Protein AF-0000000074501720 (afdb_homodimer)

Secondary structure (DSSP, 8-state):
-------------B-----------TT--EEEEEEEEESSTTSSEEEEEEEEETTEEEEEEETTT-SEEESSTTTHHHHHHHHH-HHHHHHHHHHHHHHHHHHHHHHHHHHHHHHHHH-----/-------------B-----------TT--EEEEEEEEESSTTSSEEEEEEEEETTEEEEEEETTT-SEEESSTTTHHHHHHHHH-HHHHHHHHHHHHHHHHHHHHHHHHHHHHHHHHH-----

Solvent-accessible surface area (backbone atoms only — not comparable to full-atom values): 13581 Å² total; per-residue (Å²): 137,83,76,82,74,79,80,70,79,76,75,68,66,49,51,64,64,60,56,48,55,54,74,84,55,71,88,46,39,33,34,42,36,40,34,35,37,22,52,49,60,77,77,42,66,44,27,37,38,38,38,27,47,71,91,34,65,24,28,35,34,38,57,90,74,69,52,54,41,50,66,36,80,83,18,35,66,52,23,54,50,47,63,67,33,65,69,50,43,50,45,56,61,46,43,40,56,49,45,4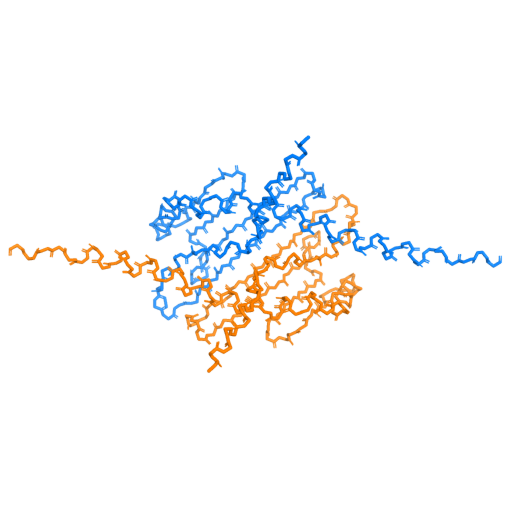5,51,24,46,56,56,5,37,57,60,40,56,58,51,55,55,61,67,63,66,60,78,82,130,137,82,74,81,74,77,78,69,79,77,75,69,71,55,41,64,65,58,56,48,53,56,75,83,53,72,86,46,40,34,35,43,35,40,34,35,36,22,51,48,61,76,79,42,65,43,27,37,38,38,38,26,47,72,90,34,64,23,29,34,35,37,58,90,75,67,51,52,42,51,67,37,80,83,19,36,66,51,24,52,50,46,62,66,33,65,68,49,44,52,44,58,61,47,43,41,57,50,45,45,50,22,46,54,57,6,38,57,59,40,56,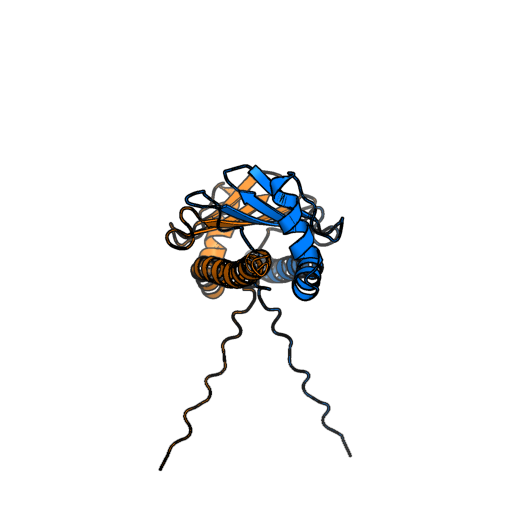60,50,55,56,61,68,64,67,61,77,82,131

pLDDT: mean 73.97, std 26.65, range [21.66, 98.56]

InterPro domains:
  IPR000353 MHC class II, beta chain, N-terminal [PF00969] (35-104)
  IPR000353 MHC class II, beta chain, N-terminal [SM00921] (34-107)
  IPR011162 MHC classes I/II-like antigen recognition protein [SSF54452] (30-112)
  IPR014745 MHC class II, alpha/beta chain, N-terminal [G3DSA:3.10.320.10] (5-110)
  IPR050160 Major Histocompatibility Complex/Immunoglobulin [PTHR19944] (34-106)

Sequence (246 aa):
MLCPAAMGSGRILGAGAVLVALVVLGARPEMLVHECHYLNGTERVRYLHRAIYNRQQDLHFDSDVGHYVADTELGKPDADYWNSQPEIKEQRRAAVDTCRHNYIMASFTVDRRGVSAGLSPPAMLCPAAMGSGRILGAGAVLVALVVLGARPEMLVHECHYLNGTERVRYLHRAIYNRQQDLHFDSDVGHYVADTELGKPDADYWNSQPEIKEQRRAAVDTCRHNYIMASFTVDRRGVSAGLSPPA

Nearest PDB structures (foldseek):
  1d5x-assembly1_B  TM=8.646E-01  e=2.977E-10  Homo sapiens
  6v15-assembly1_B  TM=8.382E-01  e=1.956E-10  Homo sapiens
  3o6f-assembly2_F  TM=9.050E-01  e=1.416E-09  Homo sapiens
  4z7u-assembly1_B  TM=9.240E-01  e=3.087E-09  Homo sapiens
  4z7w-assembly2_D  TM=9.243E-01  e=3.924E-09  Homo sapiens

Foldseek 3Di:
DDPPDDPPDPPPLPPPPLPQPPVPPDPWDKDWDWDWDDDDQLPDIKIKIFIATNNRTQWMDILVVQAIDGPDPVSVVRRVVQRVDPSSSVSRNCVRVVSNVVSVVVVVVVVVVVVVVPPPPDD/DPPPPDPPDPPPLPPLPLPQPPVPPDPWDKDWDWDWDDDDQLPDIKIKIFIATNNRTQWMDILVVQAIDGPDPVSVVRRVVLRVDPSSSVSSNCVRVVSNVVSVVVVVVVVVVVVVVPPPPDD

Radius of gyration: 21.09 Å; Cα contacts (8 Å, |Δi|>4): 412; chains: 2; bounding box: 63×66×67 Å

Structure (mmCIF, N/CA/C/O backbone):
data_AF-0000000074501720-model_v1
#
loop_
_entity.id
_entity.type
_entity.pdbx_description
1 polymer 'MHC class II beta chain N-terminal domain-containing protein'
#
loop_
_atom_site.group_PDB
_atom_site.id
_atom_site.type_symbol
_atom_site.label_atom_id
_atom_site.label_alt_id
_atom_site.label_comp_id
_atom_site.label_asym_id
_atom_site.label_entity_id
_atom_site.label_seq_id
_atom_site.pdbx_PDB_ins_code
_atom_site.Cartn_x
_atom_site.Cartn_y
_atom_site.Cartn_z
_atom_site.occupancy
_atom_site.B_iso_or_equiv
_atom_site.auth_seq_id
_atom_site.auth_comp_id
_atom_site.auth_asym_id
_atom_site.auth_atom_id
_atom_site.pdbx_PDB_model_num
ATOM 1 N N . MET A 1 1 ? 35.969 17.156 -30.75 1 21.66 1 MET A N 1
ATOM 2 C CA . MET A 1 1 ? 36.406 17.203 -29.359 1 21.66 1 MET A CA 1
ATOM 3 C C . MET A 1 1 ? 35.219 16.922 -28.422 1 21.66 1 MET A C 1
ATOM 5 O O . MET A 1 1 ? 34.281 17.734 -28.328 1 21.66 1 MET A O 1
ATOM 9 N N . LEU A 1 2 ? 34.781 15.617 -28.422 1 23.75 2 LEU A N 1
ATOM 10 C CA . LEU A 1 2 ? 33.531 14.906 -28.078 1 23.75 2 LEU A CA 1
ATOM 11 C C . LEU A 1 2 ? 33.344 14.859 -26.578 1 23.75 2 LEU A C 1
ATOM 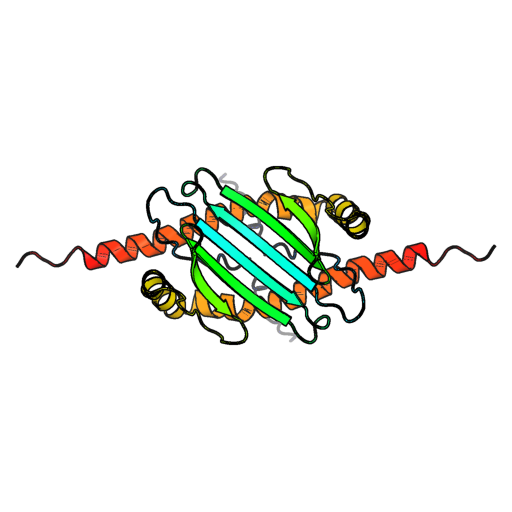13 O O . LEU A 1 2 ? 34.156 14.305 -25.844 1 23.75 2 LEU A O 1
ATOM 17 N N . CYS A 1 3 ? 32.906 16.016 -26 1 23.11 3 CYS A N 1
ATOM 18 C CA . CYS A 1 3 ? 32.688 16.266 -24.562 1 23.11 3 CYS A CA 1
ATOM 19 C C . CYS A 1 3 ? 31.797 15.195 -23.953 1 23.11 3 CYS A C 1
ATOM 21 O O . CYS A 1 3 ? 30.672 14.984 -24.422 1 23.11 3 CYS A O 1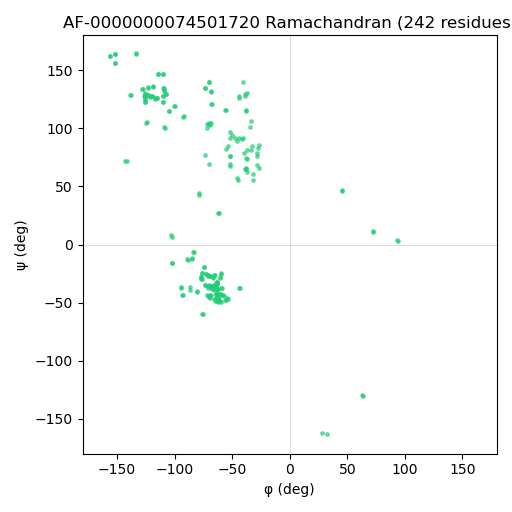
ATOM 23 N N . PRO A 1 4 ? 32.344 14.039 -23.375 1 22.97 4 PRO A N 1
ATOM 24 C CA . PRO A 1 4 ? 31.594 12.93 -22.766 1 22.97 4 PRO A CA 1
ATOM 25 C C . PRO A 1 4 ? 30.656 13.391 -21.672 1 22.97 4 PRO A C 1
ATOM 27 O O . PRO A 1 4 ? 31.094 14.023 -20.703 1 22.97 4 PRO A O 1
ATOM 30 N N . ALA A 1 5 ? 29.469 13.875 -22.109 1 25.61 5 ALA A N 1
ATOM 31 C CA . ALA A 1 5 ? 28.375 14.32 -21.25 1 25.61 5 ALA A CA 1
ATOM 32 C C . ALA A 1 5 ? 28.203 13.398 -20.047 1 25.61 5 ALA A C 1
ATOM 34 O O . ALA A 1 5 ? 28.516 12.203 -20.125 1 25.61 5 ALA A O 1
ATOM 35 N N . ALA A 1 6 ? 27.938 14.094 -18.906 1 27.88 6 ALA A N 1
ATOM 36 C CA . ALA A 1 6 ? 27.703 13.859 -17.484 1 27.88 6 ALA A CA 1
ATOM 37 C C . ALA A 1 6 ? 26.641 12.789 -17.266 1 27.88 6 ALA A C 1
ATOM 39 O O . ALA A 1 6 ? 25.578 12.828 -17.875 1 27.88 6 ALA A O 1
ATOM 40 N N . MET A 1 7 ? 27.047 11.539 -17.094 1 24 7 MET A N 1
ATOM 41 C CA . MET A 1 7 ? 26.359 10.359 -16.578 1 24 7 MET A CA 1
ATOM 42 C C . MET A 1 7 ? 25.438 10.727 -15.422 1 24 7 MET A C 1
ATOM 44 O O . MET A 1 7 ? 25.906 11.219 -14.391 1 24 7 MET A O 1
ATOM 48 N N . GLY A 1 8 ? 24.406 11.508 -15.797 1 25.06 8 GLY A N 1
ATOM 49 C CA . GLY A 1 8 ? 23.375 11.875 -14.828 1 25.06 8 GLY A CA 1
ATOM 50 C C . GLY A 1 8 ? 23.031 10.75 -13.875 1 25.06 8 GLY A C 1
ATOM 51 O O . GLY A 1 8 ? 23.141 9.578 -14.227 1 25.06 8 GLY A O 1
ATOM 52 N N . SER A 1 9 ? 23.344 11.039 -12.625 1 27.81 9 SER A N 1
ATOM 53 C CA . SER A 1 9 ? 23.078 10.352 -11.359 1 27.81 9 SER A CA 1
ATOM 54 C C . SER A 1 9 ? 21.672 9.758 -11.336 1 27.81 9 SER A C 1
ATOM 56 O O . SER A 1 9 ? 20.703 10.445 -11.633 1 27.81 9 SER A O 1
ATOM 58 N N . GLY A 1 10 ? 21.484 8.625 -11.977 1 25.61 10 GLY A N 1
ATOM 59 C CA . GLY A 1 10 ? 20.297 7.785 -11.922 1 25.61 10 GLY A CA 1
ATOM 60 C C . GLY A 1 10 ? 19.609 7.805 -10.562 1 25.61 10 GLY A C 1
ATOM 61 O O . GLY A 1 10 ? 20.203 7.402 -9.562 1 25.61 10 GLY A O 1
ATOM 62 N N . ARG A 1 11 ? 18.781 8.844 -10.297 1 30.47 11 ARG A N 1
ATOM 63 C CA . ARG A 1 11 ? 17.812 8.961 -9.219 1 30.47 11 ARG A CA 1
ATOM 64 C C . ARG A 1 11 ? 17.125 7.625 -8.953 1 30.47 11 ARG A C 1
ATOM 66 O O . ARG A 1 11 ? 16.484 7.062 -9.844 1 30.47 11 ARG A O 1
ATOM 73 N N . ILE A 1 12 ? 17.734 6.688 -8.359 1 29.14 12 ILE A N 1
ATOM 74 C CA . ILE A 1 12 ? 17.203 5.5 -7.719 1 29.14 12 ILE A CA 1
ATOM 75 C C . ILE A 1 12 ? 15.773 5.777 -7.246 1 29.14 12 ILE A C 1
ATOM 77 O O . ILE A 1 12 ? 15.523 6.738 -6.516 1 29.14 12 ILE A O 1
ATOM 81 N N . LEU A 1 13 ? 14.781 5.602 -8.102 1 32.59 13 LEU A N 1
ATOM 82 C CA . LEU A 1 13 ? 13.359 5.57 -7.762 1 32.59 13 LEU A CA 1
ATOM 83 C C . LEU A 1 13 ? 13.141 4.984 -6.371 1 32.59 13 LEU A C 1
ATOM 85 O O . LEU A 1 13 ? 13.375 3.793 -6.152 1 32.59 13 LEU A O 1
ATOM 89 N N . GLY A 1 14 ? 13.789 5.562 -5.312 1 31.95 14 GLY A N 1
ATOM 90 C CA . GLY A 1 14 ? 13.688 5.34 -3.877 1 31.95 14 GLY A CA 1
ATOM 91 C C . GLY A 1 14 ? 12.289 4.992 -3.422 1 31.95 14 GLY A C 1
ATOM 92 O O . GLY A 1 14 ? 11.305 5.523 -3.951 1 31.95 14 GLY A O 1
ATOM 93 N N . ALA A 1 15 ? 11.984 3.699 -3.158 1 36.41 15 ALA A N 1
ATOM 94 C CA . ALA A 1 15 ? 10.836 3.516 -2.273 1 36.41 15 ALA A CA 1
ATOM 95 C C . ALA A 1 15 ? 10.656 4.719 -1.354 1 36.41 15 ALA A C 1
ATOM 97 O O . ALA A 1 15 ? 11.508 4.992 -0.505 1 36.41 15 ALA A O 1
ATOM 98 N N . GLY A 1 16 ? 10.32 5.945 -1.841 1 35.81 16 GLY A N 1
ATOM 99 C CA . GLY A 1 16 ? 10.031 7.105 -1.014 1 35.81 16 GLY A CA 1
ATOM 100 C C . GLY A 1 16 ? 9.469 6.742 0.347 1 35.81 16 GLY A C 1
ATOM 101 O O . GLY A 1 16 ? 8.406 6.121 0.439 1 35.81 16 GLY A O 1
ATOM 102 N N . ALA A 1 17 ? 10.398 6.34 1.218 1 41.62 17 ALA A N 1
ATOM 103 C CA . ALA A 1 17 ? 10.031 6.25 2.627 1 41.62 17 ALA A CA 1
ATOM 104 C C . ALA A 1 17 ? 9.086 7.383 3.018 1 41.62 17 ALA A C 1
ATOM 106 O O . ALA A 1 17 ? 9.492 8.547 3.094 1 41.62 17 ALA A O 1
ATOM 107 N N . VAL A 1 18 ? 7.883 7.352 2.334 1 42.28 18 VAL A N 1
ATOM 108 C CA . VAL A 1 18 ? 6.934 8.336 2.836 1 42.28 18 VAL A CA 1
ATOM 109 C C . VAL A 1 18 ? 6.941 8.336 4.363 1 42.28 18 VAL A C 1
ATOM 111 O O . VAL A 1 18 ? 6.684 7.305 4.992 1 42.28 18 VAL A O 1
ATOM 114 N N . LEU A 1 19 ? 7.781 9.203 4.867 1 46.84 19 LEU A N 1
ATOM 115 C CA . LEU A 1 19 ? 7.938 9.555 6.273 1 46.84 19 LEU A CA 1
ATOM 116 C C . LEU A 1 19 ? 6.594 9.922 6.895 1 46.84 19 LEU A C 1
ATOM 118 O O . LEU A 1 19 ? 5.945 10.875 6.461 1 46.84 19 LEU A O 1
ATOM 122 N N . VAL A 1 20 ? 5.668 8.953 7.035 1 48.41 20 VAL A N 1
ATOM 123 C CA . VAL A 1 20 ? 4.434 9.352 7.703 1 48.41 20 VAL A CA 1
ATOM 124 C C . VAL A 1 20 ? 4.695 9.555 9.195 1 48.41 20 VAL A C 1
ATOM 126 O O . VAL A 1 20 ? 5.281 8.688 9.852 1 48.41 20 VAL A O 1
ATOM 129 N N . ALA A 1 21 ? 4.77 10.789 9.586 1 48.75 21 ALA A N 1
ATOM 130 C CA . ALA A 1 21 ? 4.707 11.086 11.016 1 48.75 21 ALA A CA 1
ATOM 131 C C . ALA A 1 21 ? 3.486 10.43 11.656 1 48.75 21 ALA A C 1
ATOM 133 O O . ALA A 1 21 ? 2.35 10.836 11.398 1 48.75 21 ALA A O 1
ATOM 134 N N . LEU A 1 22 ? 3.533 9.055 11.906 1 51.72 22 LEU A N 1
ATOM 135 C CA . LEU A 1 22 ? 2.439 8.469 12.68 1 51.72 22 LEU A CA 1
ATOM 136 C C . LEU A 1 22 ? 2.5 8.922 14.133 1 51.72 22 LEU A C 1
ATOM 138 O O . LEU A 1 22 ? 3.57 8.906 14.75 1 51.72 22 LEU A O 1
ATOM 142 N N . VAL A 1 23 ? 1.673 9.789 14.438 1 50.59 23 VAL A N 1
ATOM 143 C CA . VAL A 1 23 ? 1.556 10.156 15.844 1 50.59 23 VAL A CA 1
ATOM 144 C C . VAL A 1 23 ? 1.643 8.906 16.719 1 50.59 23 VAL A C 1
ATOM 146 O O . VAL A 1 23 ? 0.848 7.98 16.562 1 50.59 23 VAL A O 1
ATOM 149 N N . VAL A 1 24 ? 2.895 8.633 17.125 1 52.28 24 VAL A N 1
ATOM 150 C CA . VAL A 1 24 ? 3.086 7.566 18.109 1 52.28 24 VAL A CA 1
ATOM 151 C C . VAL A 1 24 ? 2.064 7.715 19.234 1 52.28 24 VAL A C 1
ATOM 153 O O . VAL A 1 24 ? 2.256 8.516 20.156 1 52.28 24 VAL A O 1
ATOM 156 N N . LEU A 1 25 ? 0.77 7.695 18.781 1 50.34 25 LEU A N 1
ATOM 157 C CA . LEU A 1 25 ? -0.219 7.676 19.859 1 50.34 25 LEU A CA 1
ATOM 158 C C . LEU A 1 25 ? -0.186 6.348 20.609 1 50.34 25 LEU A C 1
ATOM 160 O O . LEU A 1 25 ? -0.1 5.285 19.984 1 50.34 25 LEU A O 1
ATOM 164 N N . GLY A 1 26 ? 0.359 6.391 21.734 1 53.03 26 GLY A N 1
ATOM 165 C CA . GLY A 1 26 ? 0.348 5.32 22.719 1 53.03 26 GLY A CA 1
ATOM 166 C C . GLY A 1 26 ? 0.234 3.941 22.094 1 53.03 26 GLY A C 1
ATOM 167 O O . GLY A 1 26 ? 0.45 3.775 20.891 1 53.03 26 GLY A O 1
ATOM 168 N N . ALA A 1 27 ? -0.134 2.854 22.797 1 61.88 27 ALA A N 1
ATOM 169 C CA . ALA A 1 27 ? -0.308 1.412 22.641 1 61.88 27 ALA A CA 1
ATOM 170 C C . ALA A 1 27 ? -1.37 1.102 21.578 1 61.88 27 ALA A C 1
ATOM 172 O O . ALA A 1 27 ? -2.068 0.09 21.672 1 61.88 27 ALA A O 1
ATOM 173 N N . ARG A 1 28 ? -1.596 1.984 20.578 1 78.69 28 ARG A N 1
ATOM 174 C CA . ARG A 1 28 ? -2.705 1.645 19.688 1 78.69 28 ARG A CA 1
ATOM 175 C C . ARG A 1 28 ? -2.199 1.238 18.312 1 78.69 28 ARG A C 1
ATOM 177 O O . ARG A 1 28 ? -1.177 1.746 17.844 1 78.69 28 ARG A O 1
ATOM 184 N N . PRO A 1 29 ? -2.955 0.288 17.688 1 90.5 29 PRO A N 1
ATOM 185 C CA . PRO A 1 29 ? -2.533 -0.207 16.375 1 90.5 29 PRO A CA 1
ATOM 186 C C . PRO A 1 29 ? -2.654 0.849 15.281 1 90.5 29 PRO A C 1
ATOM 188 O O . PRO A 1 29 ? -3.592 1.65 15.297 1 90.5 29 PRO A O 1
ATOM 191 N N . GLU A 1 30 ? -1.625 0.98 14.555 1 92.06 30 GLU A N 1
ATOM 192 C CA . GLU A 1 30 ? -1.581 1.858 13.391 1 92.06 30 GLU A CA 1
ATOM 193 C C . GLU A 1 30 ? -1.408 1.059 12.102 1 92.06 30 GLU A C 1
ATOM 195 O O . GLU A 1 30 ? -0.792 -0.01 12.102 1 92.06 30 GLU A O 1
ATOM 200 N N . MET A 1 31 ? -2.004 1.55 11.039 1 95.06 31 MET A N 1
ATOM 201 C CA . MET A 1 31 ? -1.873 0.902 9.734 1 95.06 31 MET A CA 1
ATOM 202 C C . MET A 1 31 ? -1.68 1.935 8.633 1 95.06 31 MET A C 1
ATOM 204 O O . MET A 1 31 ? -2.375 2.951 8.594 1 95.06 31 MET A O 1
ATOM 208 N N . LEU A 1 32 ? -0.652 1.743 7.828 1 95.38 32 LEU A N 1
ATOM 209 C CA . LEU A 1 32 ? -0.458 2.512 6.602 1 95.38 32 LEU A CA 1
ATOM 210 C C . LEU A 1 32 ? -0.746 1.657 5.371 1 95.38 32 LEU A C 1
ATOM 212 O O . LEU A 1 32 ? -0.219 0.55 5.242 1 95.38 32 LEU A O 1
ATOM 216 N N . VAL A 1 33 ? -1.59 2.201 4.465 1 97.31 33 VAL A N 1
ATOM 217 C CA . VAL A 1 33 ? -2.059 1.419 3.328 1 97.31 33 VAL A CA 1
ATOM 218 C C . VAL A 1 33 ? -1.757 2.164 2.029 1 97.31 33 VAL A C 1
ATOM 220 O O . VAL A 1 33 ? -2.084 3.344 1.893 1 97.31 33 VAL A O 1
ATOM 223 N N . HIS A 1 34 ? -1.086 1.548 1.12 1 97.31 34 HIS A N 1
ATOM 224 C CA . HIS A 1 34 ? -0.877 2.045 -0.235 1 97.31 34 HIS A CA 1
ATOM 225 C C . HIS A 1 34 ? -1.649 1.213 -1.253 1 97.31 34 HIS A C 1
ATOM 227 O O . HIS A 1 34 ? -1.521 -0.013 -1.284 1 97.31 34 HIS A O 1
ATOM 233 N N . GLU A 1 35 ? -2.432 1.874 -2.09 1 97.44 35 GLU A N 1
ATOM 234 C CA . GLU A 1 35 ? -3.248 1.186 -3.086 1 97.44 35 GLU A CA 1
ATOM 235 C C . GLU A 1 35 ? -2.986 1.73 -4.488 1 97.44 35 GLU A C 1
ATOM 237 O O . GLU A 1 35 ? -2.986 2.945 -4.695 1 97.44 35 GLU A O 1
ATOM 242 N N . CYS A 1 36 ? -2.709 0.849 -5.367 1 97.06 36 CYS A N 1
ATOM 243 C CA . CYS A 1 36 ? -2.697 1.163 -6.793 1 97.06 36 CYS A CA 1
ATOM 244 C C . CYS A 1 36 ? -3.934 0.602 -7.484 1 97.06 36 CYS A C 1
ATOM 246 O O . CYS A 1 36 ? -4.133 -0.614 -7.523 1 97.06 36 CYS A O 1
ATOM 248 N N . HIS A 1 37 ? -4.793 1.48 -8 1 96.44 37 HIS A N 1
ATOM 249 C CA . HIS A 1 37 ? -5.996 1.091 -8.719 1 96.44 37 HIS A CA 1
ATOM 250 C C . HIS A 1 37 ? -5.789 1.179 -10.227 1 96.44 37 HIS A C 1
ATOM 252 O O . HIS A 1 37 ? -5.438 2.238 -10.75 1 96.44 37 HIS A O 1
ATOM 258 N N . TYR A 1 38 ? -5.941 0.057 -10.852 1 93.5 38 TYR A N 1
ATOM 259 C CA . TYR A 1 38 ? -5.871 -0.014 -12.312 1 93.5 38 TYR A CA 1
ATOM 260 C C . TYR A 1 38 ? -7.246 -0.271 -12.914 1 93.5 38 TYR A C 1
ATOM 262 O O . TYR A 1 38 ? -7.719 -1.409 -12.93 1 93.5 38 TYR A O 1
ATOM 270 N N . LEU A 1 39 ? -7.836 0.705 -13.391 1 90.44 39 LEU A N 1
ATOM 271 C CA . LEU A 1 39 ? -9.227 0.621 -13.82 1 90.44 39 LEU A CA 1
ATOM 272 C C . LEU A 1 39 ? -9.328 0.127 -15.258 1 90.44 39 LEU A C 1
ATOM 274 O O . LEU A 1 39 ? -10.242 -0.629 -15.594 1 90.44 39 LEU A O 1
ATOM 278 N N . ASN A 1 40 ? -8.523 0.484 -16.156 1 87.38 40 ASN A N 1
ATOM 279 C CA . ASN A 1 40 ? -8.406 0.05 -17.531 1 87.38 40 ASN A CA 1
ATOM 280 C C . ASN A 1 40 ? -6.949 -0.063 -17.969 1 87.38 40 ASN A C 1
ATOM 282 O O . ASN A 1 40 ? -6.496 0.679 -18.844 1 87.38 40 ASN A O 1
ATOM 286 N N . GLY A 1 41 ? -6.383 -1.135 -17.375 1 83 41 GLY A N 1
ATOM 287 C CA . GLY A 1 41 ? -4.953 -1.219 -17.625 1 83 41 GLY A CA 1
ATOM 288 C C . GLY A 1 41 ? -4.176 -0.052 -17.047 1 83 41 GLY A C 1
ATOM 289 O O . GLY A 1 41 ? -4.309 0.26 -15.859 1 83 41 GLY A O 1
ATOM 290 N N . THR A 1 42 ? -3.289 0.573 -17.953 1 86.94 42 THR A N 1
ATOM 291 C CA . THR A 1 42 ? -2.502 1.699 -17.453 1 86.94 42 THR A CA 1
ATOM 292 C C . THR A 1 42 ? -3.09 3.021 -17.953 1 86.94 42 THR A C 1
ATOM 294 O O . THR A 1 42 ? -2.518 4.086 -17.703 1 86.94 42 THR A O 1
ATOM 297 N N . GLU A 1 43 ? -4.191 2.932 -18.547 1 89 43 GLU A N 1
ATOM 298 C CA . GLU A 1 43 ? -4.816 4.152 -19.047 1 89 43 GLU A CA 1
ATOM 299 C C . GLU A 1 43 ? -5.348 5.012 -17.906 1 89 43 GLU A C 1
ATOM 301 O O . GLU A 1 43 ? -5.211 6.234 -17.938 1 89 43 GLU A O 1
ATOM 306 N N . ARG A 1 44 ? -6.012 4.344 -16.953 1 93.81 44 ARG A N 1
ATOM 307 C CA . ARG A 1 44 ? -6.484 5.035 -15.758 1 93.81 44 ARG A CA 1
ATOM 308 C C . ARG A 1 44 ? -5.957 4.367 -14.5 1 93.81 44 ARG A C 1
ATOM 310 O O . ARG A 1 44 ? -6.387 3.266 -14.141 1 93.81 44 ARG A O 1
ATOM 317 N N . VAL A 1 45 ? -5.012 5.059 -13.953 1 95.31 45 VAL A N 1
ATOM 318 C CA . V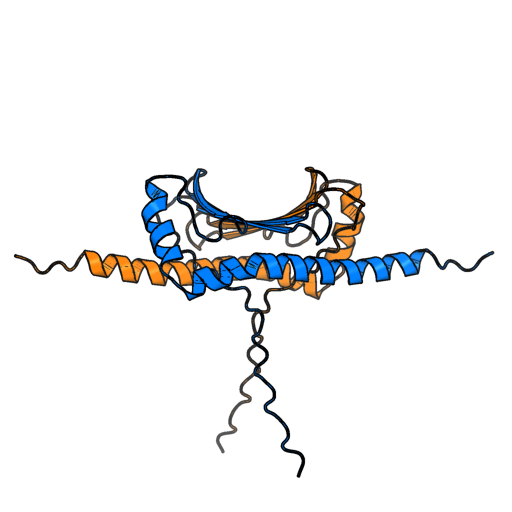AL A 1 45 ? -4.391 4.566 -12.727 1 95.31 45 VAL A CA 1
ATOM 319 C C . VAL A 1 45 ? -4.613 5.566 -11.594 1 95.31 45 VAL A C 1
ATOM 321 O O . VAL A 1 45 ? -4.531 6.777 -11.797 1 95.31 45 VAL A O 1
ATOM 324 N N . ARG A 1 46 ? -4.969 5.066 -10.43 1 97.88 46 ARG A N 1
ATOM 325 C CA . ARG A 1 46 ? -5.152 5.891 -9.234 1 97.88 46 ARG A CA 1
ATOM 326 C C . ARG A 1 46 ? -4.352 5.34 -8.062 1 97.88 46 ARG A C 1
ATOM 328 O O . ARG A 1 46 ? -4.289 4.125 -7.859 1 97.88 46 ARG A O 1
ATOM 335 N N . TYR A 1 47 ? -3.688 6.246 -7.41 1 97.81 47 TYR A N 1
ATOM 336 C CA . TYR A 1 47 ? -2.943 5.887 -6.207 1 97.81 47 TYR A CA 1
ATOM 337 C C . TYR A 1 47 ? -3.611 6.457 -4.965 1 97.81 47 TYR A C 1
ATOM 339 O O . TYR A 1 47 ? -4 7.625 -4.941 1 97.81 47 TYR A O 1
ATOM 347 N N . LEU A 1 48 ? -3.773 5.566 -3.932 1 98.25 48 LEU A N 1
ATOM 348 C CA . LEU A 1 48 ? -4.316 5.969 -2.639 1 98.25 48 LEU A CA 1
ATOM 349 C C . LEU A 1 48 ? -3.373 5.582 -1.506 1 98.25 48 LEU A C 1
ATOM 351 O O . LEU A 1 48 ? -2.828 4.477 -1.496 1 98.25 48 LEU A O 1
ATOM 355 N N . HIS A 1 49 ? -3.09 6.52 -0.667 1 97.38 49 HIS A N 1
ATOM 356 C CA . HIS A 1 49 ? -2.4 6.254 0.59 1 97.38 49 HIS A CA 1
ATOM 357 C C . HIS A 1 49 ? -3.295 6.566 1.785 1 97.38 49 HIS A C 1
ATOM 359 O O . HIS A 1 49 ? -3.846 7.664 1.881 1 97.38 49 HIS A O 1
ATOM 365 N N . ARG A 1 50 ? -3.477 5.629 2.686 1 97.44 50 ARG A N 1
ATOM 366 C CA . ARG A 1 50 ? -4.359 5.781 3.838 1 97.44 50 ARG A CA 1
ATOM 367 C C . ARG A 1 50 ? -3.604 5.551 5.141 1 97.44 50 ARG A C 1
ATOM 369 O O . ARG A 1 50 ? -2.781 4.637 5.234 1 97.44 50 ARG A O 1
ATOM 376 N N . ALA A 1 51 ? -3.844 6.402 6.051 1 95.06 51 ALA A N 1
ATOM 377 C CA . ALA A 1 51 ? -3.35 6.219 7.41 1 95.06 51 ALA A CA 1
ATOM 378 C C . ALA A 1 51 ? -4.496 5.922 8.375 1 95.06 51 ALA A C 1
ATOM 380 O O . ALA A 1 51 ? -5.445 6.703 8.484 1 95.06 51 ALA A O 1
ATOM 381 N N . ILE A 1 52 ? -4.395 4.805 9.031 1 94.94 52 ILE A N 1
ATOM 382 C CA . ILE A 1 52 ? -5.457 4.309 9.906 1 94.94 52 ILE A CA 1
ATOM 383 C C . ILE A 1 52 ? -4.926 4.172 11.336 1 94.94 52 ILE A C 1
ATOM 385 O O . ILE A 1 52 ? -3.84 3.631 11.547 1 94.94 52 ILE A O 1
ATOM 389 N N . TYR A 1 53 ? -5.641 4.758 12.234 1 88.62 53 TYR A N 1
ATOM 390 C CA . TYR A 1 53 ? -5.348 4.691 13.664 1 88.62 53 TYR A CA 1
ATOM 391 C C . TYR A 1 53 ? -6.535 4.133 14.438 1 88.62 53 TYR A C 1
ATOM 393 O O . TYR A 1 53 ? -7.652 4.641 14.328 1 88.62 53 TYR A O 1
ATOM 401 N N . ASN A 1 54 ? -6.188 3.127 15.25 1 88.12 54 ASN A N 1
ATOM 402 C CA . ASN A 1 54 ? -7.25 2.475 16.016 1 88.12 54 ASN A CA 1
ATOM 403 C C . ASN A 1 54 ? -8.461 2.178 15.133 1 88.12 54 ASN A C 1
ATOM 405 O O . ASN A 1 54 ? -9.586 2.543 15.484 1 88.12 54 ASN A O 1
ATOM 409 N N . ARG A 1 55 ? -8.25 1.659 14.008 1 89.62 55 ARG A N 1
ATOM 410 C CA . ARG A 1 55 ? -9.234 1.149 13.055 1 89.62 55 ARG A CA 1
ATOM 411 C C . ARG A 1 55 ? -10 2.291 12.398 1 89.62 55 ARG A C 1
ATOM 413 O O . ARG A 1 55 ? -11.07 2.082 11.828 1 89.62 55 ARG A O 1
ATOM 420 N N . GLN A 1 56 ? -9.547 3.434 12.586 1 94.06 56 GLN A N 1
ATOM 421 C CA . GLN A 1 56 ? -10.156 4.598 11.953 1 94.06 56 GLN A CA 1
ATOM 422 C C . GLN A 1 56 ? -9.18 5.281 11 1 94.06 56 GLN A C 1
ATOM 424 O O . GLN A 1 56 ? -8.047 5.598 11.383 1 94.06 56 GLN A O 1
ATOM 429 N N . GLN A 1 57 ? -9.672 5.41 9.773 1 96.56 57 GLN A N 1
ATOM 430 C CA . GLN A 1 57 ? -8.852 6.18 8.852 1 96.56 57 GLN A CA 1
ATOM 431 C C . GLN A 1 57 ? -8.797 7.652 9.25 1 96.56 57 GLN A C 1
ATOM 433 O O . GLN A 1 57 ? -9.836 8.32 9.305 1 96.56 57 GLN A O 1
ATOM 438 N N . ASP A 1 58 ? -7.664 8.172 9.492 1 94.12 58 ASP A N 1
ATOM 439 C CA . ASP A 1 58 ? -7.516 9.531 10 1 94.12 58 ASP A CA 1
ATOM 440 C C . ASP A 1 58 ? -7.289 10.531 8.867 1 94.12 58 ASP A C 1
ATOM 442 O O . ASP A 1 58 ? -7.719 11.68 8.945 1 94.12 58 ASP A O 1
ATOM 446 N N . LEU A 1 59 ? -6.535 10.109 7.836 1 96.25 59 LEU A N 1
ATOM 447 C CA . LEU A 1 59 ? -6.23 10.922 6.66 1 96.25 59 LEU A CA 1
ATOM 448 C C . LEU A 1 59 ? -5.883 10.039 5.469 1 96.25 59 LEU A C 1
ATOM 450 O O . LEU A 1 59 ? -5.66 8.836 5.621 1 96.25 59 LEU A O 1
ATOM 454 N N . HIS A 1 60 ? -5.953 10.641 4.332 1 98.31 60 HIS A N 1
ATOM 455 C CA . HIS A 1 60 ? -5.574 9.898 3.133 1 98.31 60 HIS A CA 1
ATOM 456 C C . HIS A 1 60 ? -5.043 10.828 2.053 1 98.31 60 HIS A C 1
ATOM 458 O O . HIS A 1 60 ? -5.219 12.047 2.137 1 98.31 60 HIS A O 1
ATOM 464 N N . PHE A 1 61 ? -4.254 10.258 1.196 1 97.88 61 PHE A N 1
ATOM 465 C CA . PHE A 1 61 ? -3.836 10.883 -0.054 1 97.88 61 PHE A CA 1
ATOM 466 C C . PHE A 1 61 ? -4.484 10.188 -1.248 1 97.88 61 PHE A C 1
ATOM 468 O O . PHE A 1 61 ? -4.551 8.961 -1.3 1 97.88 61 PHE A O 1
ATOM 475 N N . ASP A 1 62 ? -4.988 10.992 -2.154 1 98.56 62 ASP A N 1
ATOM 476 C CA . ASP A 1 62 ? -5.566 10.555 -3.42 1 98.56 62 ASP A CA 1
ATOM 477 C C . ASP A 1 62 ? -4.902 11.258 -4.602 1 98.56 62 ASP A C 1
ATOM 479 O O . ASP A 1 62 ? -4.867 12.492 -4.66 1 98.56 62 ASP A O 1
ATOM 483 N N . SER A 1 63 ? -4.379 10.453 -5.465 1 98.12 63 SER A N 1
ATOM 484 C CA . SER A 1 63 ? -3.641 11.039 -6.578 1 98.12 63 SER A CA 1
ATOM 485 C C . SER A 1 63 ? -4.531 11.961 -7.406 1 98.12 63 SER A C 1
ATOM 487 O O . SER A 1 63 ? -4.039 12.883 -8.062 1 98.12 63 SER A O 1
ATOM 489 N N . ASP A 1 64 ? -5.859 11.812 -7.441 1 97.56 64 ASP A N 1
ATOM 490 C CA . ASP A 1 64 ? -6.777 12.688 -8.164 1 97.56 64 ASP A CA 1
ATOM 491 C C . ASP A 1 64 ? -6.914 14.039 -7.461 1 97.56 64 ASP A C 1
ATOM 493 O O . ASP A 1 64 ? -7.281 15.039 -8.086 1 97.56 64 ASP A O 1
ATOM 497 N N . VAL A 1 65 ? -6.672 14.109 -6.145 1 97.56 65 VAL A N 1
ATOM 498 C CA . VAL A 1 65 ? -6.789 15.336 -5.371 1 97.56 65 VAL A CA 1
ATOM 499 C C . VAL A 1 65 ? -5.43 16.031 -5.301 1 97.56 65 VAL A C 1
ATOM 501 O O . VAL A 1 65 ? -5.34 17.25 -5.492 1 97.56 65 VAL A O 1
ATOM 504 N N . GLY A 1 66 ? -4.375 15.281 -5.074 1 97.56 66 GLY A N 1
ATOM 505 C CA . GLY A 1 66 ? -3.023 15.805 -5.199 1 97.56 66 GLY A CA 1
ATOM 506 C C . GLY A 1 66 ? -2.461 16.312 -3.889 1 97.56 66 GLY A C 1
ATOM 507 O O . GLY A 1 66 ? -1.396 16.938 -3.867 1 97.56 66 GLY A O 1
ATOM 508 N N . HIS A 1 67 ? -3.262 16.156 -2.756 1 97.62 67 HIS A N 1
ATOM 509 C CA . HIS A 1 67 ? -2.771 16.484 -1.422 1 97.62 67 HIS A CA 1
ATOM 510 C C . HIS A 1 67 ? -3.465 15.641 -0.358 1 97.62 67 HIS A C 1
ATOM 512 O O . HIS A 1 67 ? -4.453 14.969 -0.645 1 97.62 67 HIS A O 1
ATOM 518 N N . TYR A 1 68 ? -2.818 15.648 0.85 1 96.88 68 TYR A N 1
ATOM 519 C CA . TYR A 1 68 ? -3.418 14.891 1.943 1 96.88 68 TYR A CA 1
ATOM 520 C C . TYR A 1 68 ? -4.695 15.562 2.434 1 96.88 68 TYR A C 1
ATOM 522 O O . TYR A 1 68 ? -4.762 16.797 2.527 1 96.88 68 TYR A O 1
ATOM 530 N N . VAL A 1 69 ? -5.727 14.703 2.742 1 98.25 69 VAL A N 1
ATOM 531 C CA . VAL A 1 69 ? -7.012 15.148 3.273 1 98.25 69 VAL A CA 1
ATOM 532 C C . VAL A 1 69 ? -7.266 14.492 4.625 1 98.25 69 VAL A C 1
ATOM 534 O O . VAL A 1 69 ? -7.141 13.273 4.762 1 98.25 69 VAL A O 1
ATOM 537 N N . ALA A 1 70 ? -7.559 15.328 5.602 1 97.31 70 ALA A N 1
ATOM 538 C CA . ALA A 1 70 ? -7.918 14.789 6.91 1 97.31 70 ALA A CA 1
ATOM 539 C C . ALA A 1 70 ? -9.32 14.188 6.891 1 97.31 70 ALA A C 1
ATOM 541 O O . ALA A 1 70 ? -10.266 14.82 6.41 1 97.31 70 ALA A O 1
ATOM 542 N N . ASP A 1 71 ? -9.43 13.055 7.445 1 98.06 71 ASP A N 1
ATOM 543 C CA . ASP A 1 71 ? -10.734 12.406 7.496 1 98.06 71 ASP A CA 1
ATOM 544 C C . ASP A 1 71 ? -11.367 12.555 8.875 1 98.06 71 ASP A C 1
ATOM 546 O O . ASP A 1 71 ? -12.555 12.266 9.055 1 98.06 71 ASP A O 1
ATOM 550 N N . THR A 1 72 ? -10.609 12.906 9.852 1 96 72 THR A N 1
ATOM 551 C CA . THR A 1 72 ? -11.039 13.219 11.211 1 96 72 THR A CA 1
ATOM 552 C C . THR A 1 72 ? -10.383 14.5 11.703 1 96 72 THR A C 1
ATOM 554 O O . THR A 1 72 ? -9.398 14.969 11.125 1 96 72 THR A O 1
ATOM 557 N N . GLU A 1 73 ? -10.938 15.008 12.742 1 94.06 73 GLU A N 1
ATOM 558 C CA . GLU A 1 73 ? -10.328 16.188 13.344 1 94.06 73 GLU A CA 1
ATOM 559 C C . GLU A 1 73 ? -8.93 15.891 13.859 1 94.06 73 GLU A C 1
ATOM 561 O O . GLU A 1 73 ? -8.031 16.734 13.766 1 94.06 73 GLU A O 1
ATOM 566 N N . LEU A 1 74 ? -8.781 14.625 14.328 1 88.06 74 LEU A N 1
ATOM 567 C CA . LEU A 1 74 ? -7.508 14.219 14.914 1 88.06 74 LEU A CA 1
ATOM 568 C C . LEU A 1 74 ? -6.438 14.086 13.836 1 88.06 74 LEU A C 1
ATOM 570 O O . LEU A 1 74 ? -5.246 14.25 14.109 1 88.06 74 LEU A O 1
ATOM 574 N N . GLY A 1 75 ? -6.898 13.797 12.633 1 91.31 75 GLY A N 1
ATOM 575 C CA . GLY A 1 75 ? -5.961 13.609 11.539 1 91.31 75 GLY A CA 1
ATOM 576 C C . GLY A 1 75 ? -5.535 14.914 10.891 1 91.31 75 GLY A C 1
ATOM 577 O O . GLY A 1 75 ? -4.621 14.938 10.062 1 91.31 75 GLY A O 1
ATOM 578 N N . LYS A 1 76 ? -6.102 16.047 11.25 1 93.88 76 LYS A N 1
ATOM 579 C CA . LYS A 1 76 ? -5.867 17.328 10.586 1 93.88 76 LYS A CA 1
ATOM 580 C C . LYS A 1 76 ? -4.426 17.797 10.773 1 93.88 76 LYS A C 1
ATOM 582 O O . LYS A 1 76 ? -3.76 18.172 9.805 1 93.88 76 LYS A O 1
ATOM 587 N N . PRO A 1 77 ? -3.832 17.766 11.977 1 89.25 77 PRO A N 1
ATOM 588 C CA . PRO A 1 77 ? -2.443 18.219 12.133 1 89.25 77 PRO A CA 1
ATOM 589 C C . PRO A 1 77 ? -1.472 17.406 11.273 1 89.25 77 PRO A C 1
ATOM 591 O O . PRO A 1 77 ? -0.522 17.953 10.719 1 89.25 77 PRO A O 1
ATOM 594 N N . ASP A 1 78 ? -1.799 16.125 11.211 1 87.94 78 ASP A N 1
ATOM 595 C CA . ASP A 1 78 ? -0.922 15.281 10.406 1 87.94 78 ASP A CA 1
ATOM 596 C C . ASP A 1 78 ? -1.057 15.602 8.922 1 87.94 78 ASP A C 1
ATOM 598 O O . ASP A 1 78 ? -0.056 15.703 8.211 1 87.94 78 ASP A O 1
ATOM 602 N N . ALA A 1 79 ? -2.232 15.727 8.477 1 94.25 79 ALA A N 1
ATOM 603 C CA . ALA A 1 79 ? -2.463 16.094 7.078 1 94.25 79 ALA A CA 1
ATOM 604 C C . ALA A 1 79 ? -1.782 17.406 6.73 1 94.25 79 ALA A C 1
ATOM 606 O O . ALA A 1 79 ? -1.112 17.516 5.699 1 94.25 79 ALA A O 1
ATOM 607 N N . ASP A 1 80 ? -1.913 18.391 7.617 1 92.62 80 ASP A N 1
ATOM 608 C CA . ASP A 1 80 ? -1.297 19.703 7.395 1 92.62 80 ASP A CA 1
ATOM 609 C C . ASP A 1 80 ? 0.226 19.578 7.355 1 92.62 80 ASP A C 1
ATOM 611 O O . ASP A 1 80 ? 0.875 20.188 6.5 1 92.62 80 ASP A O 1
ATOM 615 N N . TYR A 1 81 ? 0.729 18.828 8.25 1 87.44 81 TYR A N 1
ATOM 616 C CA . TYR A 1 81 ? 2.174 18.641 8.312 1 87.44 81 TYR A CA 1
ATOM 617 C C . TYR A 1 81 ? 2.699 17.984 7.043 1 87.44 81 TYR A C 1
ATOM 619 O O . TYR A 1 81 ? 3.65 18.484 6.43 1 87.44 81 TYR A O 1
ATOM 627 N N . TRP A 1 82 ? 2.057 16.891 6.652 1 90.75 82 TRP A N 1
ATOM 628 C CA . TRP A 1 82 ? 2.518 16.188 5.465 1 90.75 82 TRP A CA 1
ATOM 629 C C . TRP A 1 82 ? 2.389 17.062 4.223 1 90.75 82 TRP A C 1
ATOM 631 O O . TRP A 1 82 ? 3.229 17 3.322 1 90.75 82 TRP A O 1
ATOM 641 N N . ASN A 1 83 ? 1.438 17.891 4.188 1 94.25 83 ASN A N 1
ATOM 642 C CA . ASN A 1 83 ? 1.239 18.797 3.061 1 94.25 83 ASN A CA 1
ATOM 643 C C . ASN A 1 83 ? 2.256 19.938 3.072 1 94.25 83 ASN A C 1
ATOM 645 O O . ASN A 1 83 ? 2.477 20.594 2.049 1 94.25 83 ASN A O 1
ATOM 649 N N . SER A 1 84 ? 2.816 20.094 4.277 1 91.75 84 SER A N 1
ATOM 650 C CA . SER A 1 84 ? 3.768 21.203 4.41 1 91.75 84 SER A CA 1
ATOM 651 C C . SER A 1 84 ? 5.18 20.75 4.055 1 91.75 84 SER A C 1
ATOM 653 O O . SER A 1 84 ? 6.094 21.578 3.965 1 91.75 84 SER A O 1
ATOM 655 N N . GLN A 1 85 ? 5.41 19.484 3.943 1 87.81 85 GLN A N 1
ATOM 656 C CA . GLN A 1 85 ? 6.711 18.922 3.586 1 87.81 85 GLN A CA 1
ATOM 657 C C . GLN A 1 85 ? 6.82 18.703 2.078 1 87.81 85 GLN A C 1
ATOM 659 O O . GLN A 1 85 ? 6.266 17.734 1.543 1 87.81 85 GLN A O 1
ATOM 664 N N . PRO A 1 86 ? 7.621 19.484 1.436 1 90.62 86 PRO A N 1
ATOM 665 C CA . PRO A 1 86 ? 7.668 19.406 -0.027 1 90.62 86 PRO A CA 1
ATOM 666 C C . PRO A 1 86 ? 8.141 18.047 -0.526 1 90.62 86 PRO A C 1
ATOM 668 O O . PRO A 1 86 ? 7.645 17.547 -1.543 1 90.62 86 PRO A O 1
ATOM 671 N N . GLU A 1 87 ? 9.062 17.469 0.123 1 85.81 87 GLU A N 1
ATOM 672 C CA . GLU A 1 87 ? 9.594 16.172 -0.314 1 85.81 87 GLU A CA 1
ATOM 673 C C . GLU A 1 87 ? 8.531 15.078 -0.208 1 85.81 87 GLU A C 1
ATOM 675 O O . GLU A 1 87 ? 8.422 14.234 -1.096 1 85.81 87 GLU A O 1
ATOM 680 N N . ILE A 1 88 ? 7.758 15.109 0.806 1 86.94 88 ILE A N 1
ATOM 681 C CA . ILE A 1 88 ? 6.707 14.117 0.998 1 86.94 88 ILE A CA 1
ATOM 682 C C . ILE A 1 88 ? 5.621 14.305 -0.059 1 86.94 88 ILE A C 1
ATOM 684 O O . ILE A 1 88 ? 5.172 13.336 -0.677 1 86.94 88 ILE A O 1
ATOM 688 N N . LYS A 1 89 ? 5.312 15.492 -0.259 1 91.38 89 LYS A N 1
ATOM 689 C CA . LYS A 1 89 ? 4.285 15.797 -1.25 1 91.38 89 LYS A CA 1
ATOM 690 C C . LYS A 1 89 ? 4.711 15.336 -2.643 1 91.38 89 LYS A C 1
ATOM 692 O O . LYS A 1 89 ? 3.922 14.727 -3.365 1 91.38 89 LYS A O 1
ATOM 697 N N . GLU A 1 90 ? 5.879 15.641 -2.982 1 91.75 90 GLU A N 1
ATOM 698 C CA . GLU A 1 90 ? 6.379 15.266 -4.301 1 91.75 90 GLU A CA 1
ATOM 699 C C . GLU A 1 90 ? 6.418 13.75 -4.469 1 91.75 90 GLU A C 1
ATOM 701 O O . GLU A 1 90 ? 6.004 13.227 -5.504 1 91.75 90 GLU A O 1
ATOM 706 N N . GLN A 1 91 ? 6.867 13.086 -3.5 1 91 91 GLN A N 1
ATOM 707 C CA . GLN A 1 91 ? 6.926 11.633 -3.543 1 91 91 GLN A CA 1
ATOM 708 C C . GLN A 1 91 ? 5.535 11.023 -3.693 1 91 91 GLN A C 1
ATOM 710 O O . GLN A 1 91 ? 5.344 10.086 -4.465 1 91 91 GLN A O 1
ATOM 715 N N . ARG A 1 92 ? 4.629 11.586 -2.961 1 93.94 92 ARG A N 1
ATOM 716 C CA . ARG A 1 92 ? 3.266 11.07 -3.016 1 93.94 92 ARG A CA 1
ATOM 717 C C . ARG A 1 92 ? 2.629 11.344 -4.375 1 93.94 92 ARG A C 1
ATOM 719 O O . ARG A 1 92 ? 1.947 10.477 -4.934 1 93.94 92 ARG A O 1
ATOM 726 N N . ARG A 1 93 ? 2.93 12.469 -4.91 1 95.56 93 ARG A N 1
ATOM 727 C CA . ARG A 1 93 ? 2.391 12.812 -6.223 1 95.56 93 ARG A CA 1
ATOM 728 C C . ARG A 1 93 ? 3.01 11.938 -7.312 1 95.56 93 ARG A C 1
ATOM 730 O O . ARG A 1 93 ? 2.361 11.641 -8.32 1 95.56 93 ARG A O 1
ATOM 737 N N . ALA A 1 94 ? 4.215 11.453 -7.105 1 96.25 94 ALA A N 1
ATOM 738 C CA . ALA A 1 94 ? 4.918 10.625 -8.078 1 96.25 94 ALA A CA 1
ATOM 739 C C . ALA A 1 94 ? 4.516 9.156 -7.938 1 96.25 94 ALA A C 1
ATOM 741 O O . ALA A 1 94 ? 4.805 8.344 -8.812 1 96.25 94 ALA A O 1
ATOM 742 N N . ALA A 1 95 ? 3.818 8.828 -6.824 1 95.94 95 ALA A N 1
ATOM 743 C CA . ALA A 1 95 ? 3.525 7.434 -6.523 1 95.94 95 ALA A CA 1
ATOM 744 C C . ALA A 1 95 ? 2.635 6.816 -7.598 1 95.94 95 ALA A C 1
ATOM 746 O O . ALA A 1 95 ? 2.758 5.629 -7.91 1 95.94 95 ALA A O 1
ATOM 747 N N . VAL A 1 96 ? 1.754 7.59 -8.195 1 97.06 96 VAL A N 1
ATOM 748 C CA . VAL A 1 96 ? 0.864 7.074 -9.234 1 97.06 96 VAL A CA 1
ATOM 749 C C . VAL A 1 96 ? 1.681 6.641 -10.445 1 97.06 96 VAL A C 1
ATOM 751 O O . VAL A 1 96 ? 1.345 5.656 -11.109 1 97.06 96 VAL A O 1
ATOM 754 N N . ASP A 1 97 ? 2.742 7.316 -10.781 1 94.94 97 ASP A N 1
ATOM 755 C CA . ASP A 1 97 ? 3.637 6.918 -11.859 1 94.94 97 ASP A CA 1
ATOM 756 C C . ASP A 1 97 ? 4.383 5.633 -11.516 1 94.94 97 ASP A C 1
ATOM 758 O O . ASP A 1 97 ? 4.629 4.801 -12.391 1 94.94 97 ASP A O 1
ATOM 762 N N . THR A 1 98 ? 4.68 5.539 -10.297 1 93.25 98 THR A N 1
ATOM 763 C CA . THR A 1 98 ? 5.309 4.301 -9.852 1 93.25 98 THR A CA 1
ATOM 764 C C . THR A 1 98 ? 4.359 3.121 -10.023 1 93.25 98 THR A C 1
ATOM 766 O O . THR A 1 98 ? 4.777 2.035 -10.43 1 93.25 98 THR A O 1
ATOM 769 N N . CYS A 1 99 ? 3.135 3.342 -9.68 1 94.5 99 CYS A N 1
ATOM 770 C CA . CYS A 1 99 ? 2.135 2.307 -9.914 1 94.5 99 CYS A CA 1
ATOM 771 C C . CYS A 1 99 ? 2.105 1.898 -11.383 1 94.5 99 CYS A C 1
ATOM 773 O O . CYS A 1 99 ? 2.115 0.708 -11.703 1 94.5 99 CYS A O 1
ATOM 775 N N . ARG A 1 100 ? 2.072 2.877 -12.25 1 92.44 100 ARG A N 1
ATOM 776 C CA . ARG A 1 100 ? 2.033 2.639 -13.688 1 92.44 100 ARG A CA 1
ATOM 777 C C . ARG A 1 100 ? 3.258 1.854 -14.148 1 92.44 100 ARG A C 1
ATOM 779 O O . ARG A 1 100 ? 3.131 0.864 -14.875 1 92.44 100 ARG A O 1
ATOM 786 N N . HIS A 1 101 ? 4.375 2.277 -13.758 1 89.19 101 HIS A N 1
ATOM 787 C CA . HIS A 1 101 ? 5.625 1.625 -14.141 1 89.19 101 HIS A CA 1
ATOM 788 C C . HIS A 1 101 ? 5.648 0.173 -13.672 1 89.19 101 HIS A C 1
ATOM 790 O O . HIS A 1 101 ? 6.035 -0.719 -14.438 1 89.19 101 HIS A O 1
ATOM 796 N N . ASN A 1 102 ? 5.215 -0.011 -12.461 1 86.06 102 ASN A N 1
ATOM 797 C CA . ASN A 1 102 ? 5.207 -1.362 -11.906 1 86.06 102 ASN A CA 1
ATOM 798 C C . ASN A 1 102 ? 4.281 -2.283 -12.695 1 86.06 102 ASN A C 1
ATOM 800 O O . ASN A 1 102 ? 4.598 -3.453 -12.914 1 86.06 102 ASN A O 1
ATOM 804 N N . TYR A 1 103 ? 3.197 -1.752 -13.102 1 86.5 103 TYR A N 1
ATOM 805 C CA . TYR A 1 103 ? 2.26 -2.529 -13.906 1 86.5 103 TYR A CA 1
ATOM 806 C C . TYR A 1 103 ? 2.889 -2.934 -15.234 1 86.5 103 TYR A C 1
ATOM 808 O O . TYR A 1 103 ? 2.803 -4.094 -15.641 1 86.5 103 TYR A O 1
ATOM 816 N N . ILE A 1 104 ? 3.498 -2.002 -15.883 1 84.31 104 ILE A N 1
ATOM 817 C CA . ILE A 1 104 ? 4.109 -2.223 -17.188 1 84.31 104 ILE A CA 1
ATOM 818 C C . ILE A 1 104 ? 5.227 -3.256 -17.062 1 84.31 104 ILE A C 1
ATOM 820 O O . ILE A 1 104 ? 5.309 -4.188 -17.875 1 84.31 104 ILE A O 1
ATOM 824 N N . MET A 1 105 ? 6.008 -3.166 -16.094 1 80.44 105 MET A N 1
ATOM 825 C CA . MET A 1 105 ? 7.113 -4.098 -15.883 1 80.44 105 MET A CA 1
ATOM 826 C C . MET A 1 105 ? 6.598 -5.504 -15.609 1 80.44 105 MET A C 1
ATOM 828 O O . MET A 1 105 ? 7.172 -6.488 -16.078 1 80.44 105 MET A O 1
ATOM 832 N N . ALA A 1 106 ? 5.5 -5.594 -14.922 1 75.69 106 ALA A N 1
ATOM 833 C CA . ALA A 1 106 ? 4.914 -6.887 -14.57 1 75.69 106 ALA A CA 1
ATOM 834 C C . ALA A 1 106 ? 4.277 -7.543 -15.789 1 75.69 106 ALA A C 1
ATOM 836 O O . ALA A 1 106 ? 4.254 -8.773 -15.898 1 75.69 106 ALA A O 1
ATOM 837 N N . SER A 1 107 ? 3.734 -6.781 -16.625 1 74.81 107 SER A N 1
ATOM 838 C CA . SER A 1 107 ? 3.059 -7.289 -17.812 1 74.81 107 SER A CA 1
ATOM 839 C C . SER A 1 107 ? 4.055 -7.871 -18.812 1 74.81 107 SER A C 1
ATOM 841 O O . SER A 1 107 ? 3.729 -8.797 -19.562 1 74.81 107 SER A O 1
ATOM 843 N N . PHE A 1 108 ? 5.215 -7.309 -18.922 1 68.19 108 PHE A N 1
ATOM 844 C CA . PHE A 1 108 ? 6.234 -7.832 -19.828 1 68.19 108 PHE A CA 1
ATOM 845 C C . PHE A 1 108 ? 6.719 -9.203 -19.359 1 68.19 108 PHE A C 1
ATOM 847 O O . PHE A 1 108 ? 7.012 -10.07 -20.172 1 68.19 108 PHE A O 1
ATOM 854 N N . THR A 1 109 ? 6.645 -9.367 -18.141 1 60.09 109 THR A N 1
ATOM 855 C CA . THR A 1 109 ? 7.125 -10.648 -17.625 1 60.09 109 THR A CA 1
ATOM 856 C C . THR A 1 109 ? 6.109 -11.75 -17.906 1 60.09 109 THR A C 1
ATOM 858 O O . THR A 1 109 ? 6.48 -12.906 -18.109 1 60.09 109 THR A O 1
ATOM 861 N N . VAL A 1 110 ? 4.793 -11.461 -17.969 1 57.34 110 VAL A N 1
ATOM 862 C CA . VAL A 1 110 ? 3.76 -12.453 -18.25 1 57.34 110 VAL A CA 1
ATOM 863 C C . VAL A 1 110 ? 3.77 -12.805 -19.734 1 57.34 110 VAL A C 1
ATOM 865 O O . VAL A 1 110 ? 3.645 -13.977 -20.109 1 57.34 110 VAL A O 1
ATOM 868 N N . ASP A 1 111 ? 3.525 -11.719 -20.609 1 52.97 111 ASP A N 1
ATOM 869 C CA . ASP A 1 111 ? 3.516 -11.984 -22.047 1 52.97 111 ASP A CA 1
ATOM 870 C C . ASP A 1 111 ? 4.668 -12.906 -22.438 1 52.97 111 ASP A C 1
ATOM 872 O O . ASP A 1 111 ? 4.512 -13.766 -23.312 1 52.97 111 ASP A O 1
ATOM 876 N N . ARG A 1 112 ? 5.699 -12.688 -21.812 1 44.16 112 ARG A N 1
ATOM 877 C CA . ARG A 1 112 ? 6.777 -13.594 -22.172 1 44.16 112 ARG A CA 1
ATOM 878 C C . ARG A 1 112 ? 6.445 -15.031 -21.766 1 44.16 112 ARG A C 1
ATOM 880 O O . ARG A 1 112 ? 6.848 -15.984 -22.438 1 44.16 112 ARG A O 1
ATOM 887 N N . ARG A 1 113 ? 5.613 -15.094 -20.75 1 46.88 113 ARG A N 1
ATOM 888 C CA . ARG A 1 113 ? 5.285 -16.453 -20.359 1 46.88 113 ARG A CA 1
ATOM 889 C C . ARG A 1 113 ? 4.211 -17.047 -21.266 1 46.88 113 ARG A C 1
ATOM 891 O O . ARG A 1 113 ? 4.18 -18.266 -21.484 1 46.88 113 ARG A O 1
ATOM 898 N N . GLY A 1 114 ? 3.193 -16.25 -21.641 1 41.97 114 GLY A N 1
ATOM 899 C CA . GLY A 1 114 ? 2.217 -16.766 -22.578 1 41.97 114 GLY A CA 1
ATOM 900 C C . GLY A 1 114 ? 2.846 -17.312 -23.859 1 41.97 114 GLY A C 1
ATOM 901 O O . GLY A 1 114 ? 2.354 -18.297 -24.422 1 41.97 114 GLY A O 1
ATOM 902 N N . VAL A 1 115 ? 3.711 -16.625 -24.422 1 40.47 115 VAL A N 1
ATOM 903 C CA . VAL A 1 115 ? 4.234 -17.094 -25.703 1 40.47 115 VAL A CA 1
ATOM 904 C C . VAL A 1 115 ? 4.891 -18.453 -25.516 1 40.47 115 VAL A C 1
ATOM 906 O O . VAL A 1 115 ? 4.918 -19.266 -26.453 1 40.47 115 VAL A O 1
ATOM 909 N N . SER A 1 116 ? 5.379 -18.641 -24.359 1 36.25 116 SER A N 1
ATOM 910 C CA . SER A 1 116 ? 6.051 -19.938 -24.422 1 36.25 116 SER A CA 1
ATOM 911 C C . SER A 1 116 ? 5.051 -21.078 -24.375 1 36.25 116 SER A C 1
ATOM 913 O O . SER A 1 116 ? 5.406 -22.234 -24.641 1 36.25 116 SER A O 1
ATOM 915 N N . ALA A 1 117 ? 3.857 -20.953 -23.844 1 38.72 117 ALA A N 1
ATOM 916 C CA . ALA A 1 117 ? 2.98 -22.125 -23.875 1 38.72 117 ALA A CA 1
ATOM 917 C C . ALA A 1 117 ? 2.371 -22.328 -25.25 1 38.72 117 ALA A C 1
ATOM 919 O O . ALA A 1 117 ? 1.893 -23.422 -25.578 1 38.72 117 ALA A O 1
ATOM 920 N N . GLY A 1 118 ? 2.176 -21.312 -26.031 1 35 118 GLY A N 1
ATOM 921 C CA . GLY A 1 118 ? 1.535 -21.547 -27.312 1 35 118 GLY A CA 1
ATOM 922 C C . GLY A 1 118 ? 2.424 -22.281 -28.297 1 35 118 GLY A C 1
ATOM 923 O O . GLY A 1 118 ? 2 -22.594 -29.422 1 35 118 GLY A O 1
ATOM 924 N N . LEU A 1 119 ? 3.646 -22.078 -28.328 1 34.06 119 LEU A N 1
ATOM 925 C CA . LEU A 1 119 ? 4.332 -22.672 -29.469 1 34.06 119 LEU A CA 1
ATOM 926 C C . LEU A 1 119 ? 4.559 -24.156 -29.266 1 34.06 119 LEU A C 1
ATOM 928 O O . LEU A 1 119 ? 5.59 -24.562 -28.719 1 34.06 119 LEU A O 1
ATOM 932 N N . SER A 1 120 ? 3.578 -24.812 -28.766 1 33.06 120 SER A N 1
ATOM 933 C CA . SER A 1 120 ? 3.721 -26.234 -29.062 1 33.06 120 SER A CA 1
ATOM 934 C C . SER A 1 120 ? 3.848 -26.484 -30.562 1 33.06 120 SER A C 1
ATOM 936 O O . SER A 1 120 ? 3.15 -25.844 -31.359 1 33.06 120 SER A O 1
ATOM 938 N N . PRO A 1 121 ? 4.922 -27 -31.219 1 35.25 121 PRO A N 1
ATOM 939 C CA . PRO A 1 121 ? 5.023 -27.406 -32.625 1 35.25 121 PRO A CA 1
ATOM 940 C C . PRO A 1 121 ? 3.807 -28.203 -33.094 1 35.25 121 PRO A C 1
ATOM 942 O O . PRO A 1 121 ? 3.131 -28.844 -32.312 1 35.25 121 PRO A O 1
ATOM 945 N N . PRO A 1 122 ? 3.066 -27.859 -34.25 1 40.31 122 PRO A N 1
ATOM 946 C CA . PRO A 1 122 ? 2.057 -28.734 -34.844 1 40.31 122 PRO A CA 1
ATOM 947 C C . PRO A 1 122 ? 2.467 -30.203 -34.812 1 40.31 122 PRO A C 1
ATOM 949 O O . PRO A 1 122 ? 3.654 -30.516 -34.938 1 40.31 122 PRO A O 1
ATOM 952 N N . ALA A 1 123 ? 1.623 -31.047 -34.312 1 35.16 123 ALA A N 1
ATOM 953 C CA . ALA A 1 123 ? 1.832 -32.469 -34.625 1 35.16 123 ALA A CA 1
ATOM 954 C C . ALA A 1 123 ? 1.714 -32.719 -36.125 1 35.16 123 ALA A C 1
ATOM 956 O O . ALA A 1 123 ? 0.954 -32.031 -36.812 1 35.16 123 ALA A O 1
ATOM 957 N N . MET B 1 1 ? 50.094 0.349 6.223 1 22.03 1 MET B N 1
ATOM 958 C CA . MET B 1 1 ? 49.75 0.349 4.809 1 22.03 1 MET B CA 1
ATOM 959 C C . MET B 1 1 ? 48.25 0.135 4.629 1 22.03 1 MET B C 1
ATOM 961 O O . MET B 1 1 ? 47.719 -0.932 4.957 1 22.03 1 MET B O 1
ATOM 965 N N . LEU B 1 2 ? 47.469 1.236 4.961 1 24.09 2 LEU B N 1
ATOM 966 C CA . LEU B 1 2 ? 46.062 1.48 5.324 1 24.09 2 LEU B CA 1
ATOM 967 C C . LEU B 1 2 ? 45.156 1.277 4.125 1 24.09 2 LEU B C 1
ATOM 969 O O . LEU B 1 2 ? 45.25 2.002 3.133 1 24.09 2 LEU B O 1
ATOM 973 N N . CYS B 1 3 ? 45.031 -0.025 3.701 1 24.08 3 CYS B N 1
ATOM 974 C CA . CYS B 1 3 ? 44.25 -0.414 2.529 1 24.08 3 CYS B CA 1
ATOM 975 C C . CYS B 1 3 ? 42.844 0.158 2.6 1 24.08 3 CYS B C 1
ATOM 977 O O . CYS B 1 3 ? 42.125 -0.029 3.594 1 24.08 3 CYS B O 1
ATOM 979 N N . PRO B 1 4 ? 42.531 1.354 1.923 1 23.84 4 PRO B N 1
ATOM 980 C CA . PRO B 1 4 ? 41.25 2.02 1.861 1 23.84 4 PRO B CA 1
ATOM 981 C C . PRO B 1 4 ? 40.125 1.091 1.385 1 23.84 4 PRO B C 1
ATOM 983 O O . PRO B 1 4 ? 40.25 0.444 0.343 1 23.84 4 PRO B O 1
ATOM 986 N N . ALA B 1 5 ? 39.562 0.342 2.381 1 26.23 5 ALA B N 1
ATOM 987 C CA . ALA B 1 5 ? 38.406 -0.549 2.221 1 26.23 5 ALA B CA 1
ATOM 988 C C . ALA B 1 5 ? 37.375 0.062 1.293 1 26.23 5 ALA B C 1
ATOM 990 O O . ALA B 1 5 ? 37.188 1.283 1.259 1 26.23 5 ALA B O 1
ATOM 991 N N . ALA B 1 6 ? 36.969 -0.796 0.302 1 28.17 6 ALA B N 1
ATOM 992 C CA . ALA B 1 6 ? 36.031 -0.799 -0.798 1 28.17 6 ALA B CA 1
ATOM 993 C C . ALA B 1 6 ? 34.656 -0.286 -0.339 1 28.17 6 ALA B C 1
ATOM 995 O O . ALA B 1 6 ? 34.125 -0.728 0.688 1 28.17 6 ALA B O 1
ATOM 996 N N . MET B 1 7 ? 34.438 1.009 -0.463 1 23.92 7 MET B N 1
ATOM 997 C CA . MET B 1 7 ? 33.188 1.728 -0.392 1 23.92 7 MET B CA 1
ATOM 998 C C . MET B 1 7 ? 32.062 0.938 -1.075 1 23.92 7 MET B C 1
ATOM 1000 O O . MET B 1 7 ? 32.125 0.666 -2.275 1 23.92 7 MET B O 1
ATOM 1004 N N . GLY B 1 8 ? 31.781 -0.242 -0.426 1 25.12 8 GLY B N 1
ATOM 1005 C CA . GLY B 1 8 ? 30.656 -1.047 -0.903 1 25.12 8 GLY B CA 1
ATOM 1006 C C . GLY B 1 8 ? 29.469 -0.216 -1.354 1 25.12 8 GLY B C 1
ATOM 1007 O O . GLY B 1 8 ? 29.281 0.907 -0.883 1 25.12 8 GLY B O 1
ATOM 1008 N N . SER B 1 9 ? 29.25 -0.365 -2.65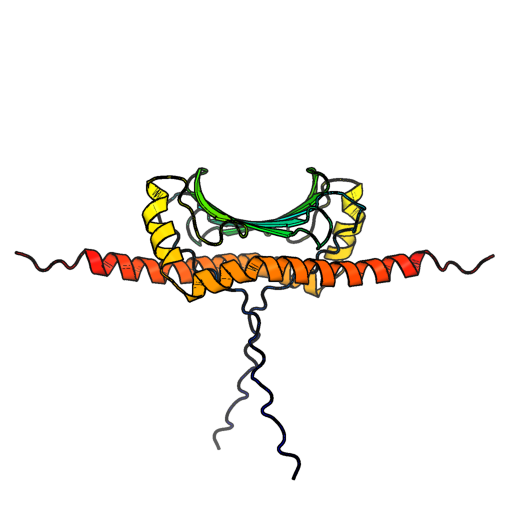2 1 28.28 9 SER B N 1
ATOM 1009 C CA . SER B 1 9 ? 28.141 0.086 -3.49 1 28.28 9 SER B CA 1
ATOM 1010 C C . SER B 1 9 ? 26.812 -0.013 -2.752 1 28.28 9 SER B C 1
ATOM 1012 O O . SER B 1 9 ? 26.5 -1.05 -2.162 1 28.28 9 SER B O 1
ATOM 1014 N N . GLY B 1 10 ? 26.516 0.964 -1.924 1 25.62 10 GLY B N 1
ATOM 1015 C CA . GLY B 1 10 ? 25.234 1.203 -1.281 1 25.62 10 GLY B CA 1
ATOM 1016 C C . GLY B 1 10 ? 24.062 0.783 -2.135 1 25.62 10 GLY B C 1
ATOM 1017 O O . GLY B 1 10 ? 23.891 1.269 -3.256 1 25.62 10 GLY B O 1
ATOM 1018 N N . ARG B 1 11 ? 23.688 -0.528 -2.076 1 30.83 11 ARG B N 1
ATOM 1019 C CA . ARG B 1 11 ? 22.453 -1.142 -2.541 1 30.83 11 ARG B CA 1
ATOM 1020 C C . ARG B 1 11 ? 21.266 -0.221 -2.297 1 30.83 11 ARG B C 1
ATOM 1022 O O . ARG B 1 11 ? 20.969 0.131 -1.153 1 30.83 11 ARG B O 1
ATOM 1029 N N . ILE B 1 12 ? 21.109 0.809 -3.023 1 28.81 12 ILE B N 1
ATOM 1030 C CA . ILE B 1 12 ? 19.906 1.604 -3.174 1 28.81 12 ILE B CA 1
ATOM 1031 C C . ILE B 1 12 ? 18.672 0.728 -2.928 1 28.81 12 ILE B C 1
ATOM 1033 O O . ILE B 1 12 ? 18.516 -0.313 -3.568 1 28.81 12 ILE B O 1
ATOM 1037 N N . LEU B 1 13 ? 18.281 0.52 -1.701 1 31.92 13 LEU B N 1
ATOM 1038 C CA . LEU B 1 13 ? 17 -0.061 -1.31 1 31.92 13 LEU B CA 1
ATOM 1039 C C . LEU B 1 13 ? 15.906 0.302 -2.311 1 31.92 13 LEU B C 1
ATOM 1041 O O . LEU B 1 13 ? 15.539 1.472 -2.438 1 31.92 13 LEU B O 1
ATOM 1045 N N . GLY B 1 14 ? 16.078 -0.118 -3.615 1 31.27 14 GLY B N 1
ATOM 1046 C CA . GLY B 1 14 ? 15.18 -0.061 -4.762 1 31.27 14 GLY B CA 1
ATOM 1047 C C . GLY B 1 14 ? 13.719 -0.23 -4.387 1 31.27 14 GLY B C 1
ATOM 1048 O O . GLY B 1 14 ? 13.391 -0.942 -3.432 1 31.27 14 GLY B O 1
ATOM 1049 N N . ALA B 1 15 ? 12.914 0.852 -4.422 1 35.94 15 ALA B N 1
ATOM 1050 C CA . ALA B 1 15 ? 11.484 0.586 -4.539 1 35.94 15 ALA B CA 1
ATOM 1051 C C . ALA B 1 15 ? 11.227 -0.73 -5.27 1 35.94 15 ALA B C 1
ATOM 1053 O O . ALA B 1 15 ? 11.562 -0.866 -6.449 1 35.94 15 ALA B O 1
ATOM 1054 N N . GLY B 1 16 ? 11.539 -1.934 -4.719 1 35.62 16 GLY B N 1
ATOM 1055 C CA . GLY B 1 16 ? 11.242 -3.23 -5.305 1 35.62 16 GLY B CA 1
ATOM 1056 C C . GLY B 1 16 ? 10.008 -3.221 -6.184 1 35.62 16 GLY B C 1
ATOM 1057 O O . GLY B 1 16 ? 8.898 -2.965 -5.699 1 35.62 16 GLY B O 1
ATOM 1058 N N . ALA B 1 17 ? 10.203 -2.654 -7.383 1 41.66 17 ALA B N 1
ATOM 1059 C CA . ALA B 1 17 ? 9.172 -2.861 -8.398 1 41.66 17 ALA B CA 1
ATOM 1060 C C . ALA B 1 17 ? 8.602 -4.273 -8.32 1 41.66 17 ALA B C 1
ATOM 1062 O O . ALA B 1 17 ? 9.273 -5.246 -8.664 1 41.66 17 ALA B O 1
ATOM 1063 N N . VAL B 1 18 ? 7.926 -4.531 -7.133 1 41.66 18 VAL B N 1
ATOM 1064 C CA . VAL B 1 18 ? 7.238 -5.816 -7.148 1 41.66 18 VAL B CA 1
ATOM 1065 C C . VAL B 1 18 ? 6.488 -5.992 -8.469 1 41.66 18 VAL B C 1
ATOM 1067 O O . VAL B 1 18 ? 5.621 -5.184 -8.805 1 41.66 18 VAL B O 1
ATOM 1070 N N . LEU B 1 19 ? 7.223 -6.555 -9.391 1 46.72 19 LEU B N 1
ATOM 1071 C CA . LEU B 1 19 ? 6.738 -6.988 -10.695 1 46.72 19 LEU B CA 1
ATOM 1072 C C . LEU B 1 19 ? 5.512 -7.883 -10.555 1 46.72 19 LEU B C 1
ATOM 1074 O O . LEU B 1 19 ? 5.59 -8.961 -9.953 1 46.72 19 LEU B O 1
ATOM 1078 N N . VAL B 1 20 ? 4.375 -7.344 -10.133 1 48.19 20 VAL B N 1
ATOM 1079 C CA . VAL B 1 20 ? 3.207 -8.219 -10.094 1 48.19 20 VAL B CA 1
ATOM 1080 C C . VAL B 1 20 ? 2.729 -8.508 -11.516 1 48.19 20 VAL B C 1
ATOM 1082 O O . VAL B 1 20 ? 2.521 -7.582 -12.305 1 48.19 20 VAL B O 1
ATOM 1085 N N . ALA B 1 21 ? 3.082 -9.656 -12.016 1 48.28 21 ALA B N 1
ATOM 1086 C CA . ALA B 1 21 ? 2.408 -10.117 -13.219 1 48.28 21 ALA B CA 1
ATOM 1087 C C . ALA B 1 21 ? 0.893 -10.07 -13.055 1 48.28 21 ALA B C 1
ATOM 1089 O O . ALA B 1 21 ? 0.318 -10.875 -12.312 1 48.28 21 ALA B O 1
ATOM 1090 N N . LEU B 1 22 ? 0.258 -8.828 -13.125 1 51.44 22 LEU B N 1
ATOM 1091 C CA . LEU B 1 22 ? -1.2 -8.805 -13.148 1 51.44 22 LEU B CA 1
ATOM 1092 C C . LEU B 1 22 ? -1.732 -9.352 -14.469 1 51.44 22 LEU B C 1
ATOM 1094 O O . LEU B 1 22 ? -1.229 -9.008 -15.539 1 51.44 22 LEU B O 1
ATOM 1098 N N . VAL B 1 23 ? -2.199 -10.5 -14.391 1 50.22 23 VAL B N 1
ATOM 1099 C CA . VAL B 1 23 ? -2.873 -11.039 -15.57 1 50.22 23 VAL B CA 1
ATOM 1100 C C . VAL B 1 23 ? -3.74 -9.953 -16.219 1 50.22 23 VAL B C 1
ATOM 1102 O O . VAL B 1 23 ? -4.625 -9.398 -15.562 1 50.22 23 V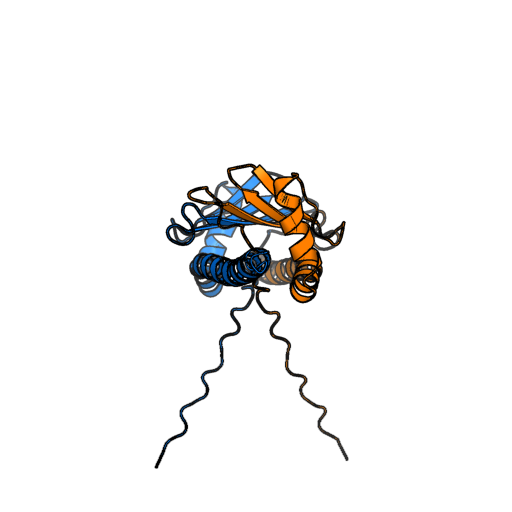AL B O 1
ATOM 1105 N N . VAL B 1 24 ? -3.104 -9.25 -17.156 1 52.09 24 VAL B N 1
ATOM 1106 C CA . VAL B 1 24 ? -3.879 -8.32 -17.969 1 52.09 24 VAL B CA 1
ATOM 1107 C C . VAL B 1 24 ? -5.176 -8.984 -18.422 1 52.09 24 VAL B C 1
ATOM 1109 O O . VAL B 1 24 ? -5.191 -9.742 -19.391 1 52.09 24 VAL B O 1
ATOM 1112 N N . LEU B 1 25 ? -5.922 -9.461 -17.391 1 49.44 25 LEU B N 1
ATOM 1113 C CA . LEU B 1 25 ? -7.23 -9.969 -17.781 1 49.44 25 LEU B CA 1
ATOM 1114 C C . LEU B 1 25 ? -8.148 -8.836 -18.234 1 49.44 25 LEU B C 1
ATOM 1116 O O . LEU B 1 25 ? -8.266 -7.82 -17.547 1 49.44 25 LEU B O 1
ATOM 1120 N N . GLY B 1 26 ? -8.273 -8.758 -19.484 1 53.06 26 GLY B N 1
ATOM 1121 C CA . GLY B 1 26 ? -9.25 -7.914 -20.156 1 53.06 26 GLY B CA 1
ATOM 1122 C C . GLY B 1 26 ? -9.555 -6.637 -19.406 1 53.06 26 GLY B C 1
ATOM 1123 O O . GLY B 1 26 ? -8.82 -6.258 -18.484 1 53.06 26 GLY B O 1
ATOM 1124 N N . ALA B 1 27 ? -10.641 -5.883 -19.656 1 62 27 ALA B N 1
ATOM 1125 C CA . ALA B 1 27 ? -11.266 -4.625 -19.25 1 62 27 ALA B CA 1
ATOM 1126 C C . ALA B 1 27 ? -11.641 -4.645 -17.766 1 62 27 ALA B C 1
ATOM 1128 O O . ALA B 1 27 ? -12.609 -4.004 -17.359 1 62 27 ALA B O 1
ATOM 1129 N N . ARG B 1 28 ? -10.93 -5.43 -16.906 1 78.81 28 ARG B N 1
ATOM 1130 C CA . ARG B 1 28 ? -11.445 -5.465 -15.547 1 78.81 28 ARG B CA 1
ATOM 1131 C C . ARG B 1 28 ? -10.5 -4.738 -14.586 1 78.81 28 ARG B C 1
ATOM 1133 O O . ARG B 1 28 ? -9.289 -4.738 -14.781 1 78.81 28 ARG B O 1
ATOM 1140 N N . PRO B 1 29 ? -11.133 -4.105 -13.547 1 90.31 29 PRO B N 1
ATOM 1141 C CA . PRO B 1 29 ? -10.328 -3.334 -12.602 1 90.31 29 PRO B CA 1
ATOM 1142 C C . PRO B 1 29 ? -9.43 -4.215 -11.734 1 90.31 29 PRO B C 1
ATOM 1144 O O . PRO B 1 29 ? -9.82 -5.324 -11.359 1 90.31 29 PRO B O 1
ATOM 1147 N N . GLU B 1 30 ? -8.219 -3.83 -11.664 1 92.19 30 GLU B N 1
ATOM 1148 C CA . GLU B 1 30 ? -7.227 -4.473 -10.805 1 92.19 30 GLU B CA 1
ATOM 1149 C C . GLU B 1 30 ? -6.75 -3.529 -9.703 1 92.19 30 GLU B C 1
ATOM 1151 O O . GLU B 1 30 ? -6.715 -2.312 -9.898 1 92.19 30 GLU B O 1
ATOM 1156 N N . MET B 1 31 ? -6.453 -4.098 -8.555 1 95.06 31 MET B N 1
ATOM 1157 C CA . MET B 1 31 ? -5.941 -3.305 -7.438 1 95.06 31 MET B CA 1
ATOM 1158 C C . MET B 1 31 ? -4.809 -4.035 -6.723 1 95.06 31 MET B C 1
ATOM 1160 O O . MET B 1 31 ? -4.906 -5.234 -6.461 1 95.06 31 MET B O 1
ATOM 1164 N N . LEU B 1 32 ? -3.693 -3.354 -6.547 1 95.44 32 LEU B N 1
ATOM 1165 C CA . LEU B 1 32 ? -2.607 -3.828 -5.699 1 95.44 32 LEU B CA 1
ATOM 1166 C C . LEU B 1 32 ? -2.537 -3.023 -4.406 1 95.44 32 LEU B C 1
ATOM 1168 O O . LEU B 1 32 ? -2.523 -1.79 -4.438 1 95.44 32 LEU B O 1
ATOM 1172 N N . VAL B 1 33 ? -2.488 -3.748 -3.268 1 97.38 33 VAL B N 1
ATOM 1173 C CA . VAL B 1 33 ? -2.572 -3.094 -1.967 1 97.38 33 VAL B CA 1
ATOM 1174 C C . VAL B 1 33 ? -1.374 -3.496 -1.109 1 97.38 33 VAL B C 1
ATOM 1176 O O . VAL B 1 33 ? -1.078 -4.684 -0.961 1 97.38 33 VAL B O 1
ATOM 1179 N N . HIS B 1 34 ? -0.646 -2.557 -0.614 1 97.25 34 HIS B N 1
ATOM 1180 C CA . HIS B 1 34 ? 0.41 -2.766 0.371 1 97.25 34 HIS B CA 1
ATOM 1181 C C . HIS B 1 34 ? 0.012 -2.203 1.731 1 97.25 34 HIS B C 1
ATOM 1183 O O . HIS B 1 34 ? -0.373 -1.037 1.839 1 97.25 34 HIS B O 1
ATOM 1189 N N . GLU B 1 35 ? 0.118 -3.02 2.773 1 97.38 35 GLU B N 1
ATOM 1190 C CA . GLU B 1 35 ? -0.266 -2.605 4.121 1 97.38 35 GLU B CA 1
ATOM 1191 C C . GLU B 1 35 ? 0.873 -2.83 5.113 1 97.38 35 GLU B C 1
ATOM 1193 O O . GLU B 1 35 ? 1.47 -3.908 5.145 1 97.38 35 GLU B O 1
ATOM 1198 N N . CYS B 1 36 ? 1.176 -1.816 5.816 1 97.12 36 CYS B N 1
ATOM 1199 C CA . CYS B 1 36 ? 2.047 -1.929 6.98 1 97.12 36 CYS B CA 1
ATOM 1200 C C . CYS B 1 36 ? 1.245 -1.833 8.273 1 97.12 36 CYS B C 1
ATOM 1202 O O . CYS B 1 36 ? 0.63 -0.802 8.555 1 97.12 36 CYS B O 1
ATOM 1204 N N . HIS B 1 37 ? 1.212 -2.902 9.055 1 96.38 37 HIS B N 1
ATOM 1205 C CA . HIS B 1 37 ? 0.515 -2.947 10.336 1 96.38 37 HIS B CA 1
ATOM 1206 C C . HIS B 1 37 ? 1.485 -2.766 11.5 1 96.38 37 HIS B C 1
ATOM 1208 O O . HIS B 1 37 ? 2.445 -3.527 11.633 1 96.38 37 HIS B O 1
ATOM 1214 N N . TYR B 1 38 ? 1.248 -1.743 12.234 1 93.56 38 TYR B N 1
ATOM 1215 C CA . TYR B 1 38 ? 2.021 -1.481 13.445 1 93.56 38 TYR B CA 1
ATOM 1216 C C . TYR B 1 38 ? 1.185 -1.734 14.695 1 93.56 38 TYR B C 1
ATOM 1218 O O . TYR B 1 38 ? 0.385 -0.886 15.094 1 93.56 38 TYR B O 1
ATOM 1226 N N . LEU B 1 39 ? 1.357 -2.805 15.289 1 90.56 39 LEU B N 1
ATOM 1227 C CA . LEU B 1 39 ? 0.486 -3.244 16.375 1 90.56 39 LEU B CA 1
ATOM 1228 C C . LEU B 1 39 ? 0.954 -2.678 17.719 1 90.56 39 LEU B C 1
ATOM 1230 O O . LEU B 1 39 ? 0.134 -2.342 18.578 1 90.56 39 LEU B O 1
ATOM 1234 N N . ASN B 1 40 ? 2.174 -2.559 17.984 1 87.38 40 ASN B N 1
ATOM 1235 C CA . ASN B 1 40 ? 2.805 -1.965 19.172 1 87.38 40 ASN B CA 1
ATOM 1236 C C . ASN B 1 40 ? 4.086 -1.22 18.797 1 87.38 40 ASN B C 1
ATOM 1238 O O . ASN B 1 40 ? 5.176 -1.612 19.203 1 87.38 40 ASN B O 1
ATOM 1242 N N . GLY B 1 41 ? 3.779 -0.082 18.141 1 82.94 41 GLY B N 1
ATOM 1243 C CA . GLY B 1 41 ? 4.953 0.607 17.625 1 82.94 41 GLY B CA 1
ATOM 1244 C C . GLY B 1 41 ? 5.715 -0.202 16.594 1 82.94 41 GLY B C 1
ATOM 1245 O O . GLY B 1 41 ? 5.129 -0.683 15.617 1 82.94 41 GLY B O 1
ATOM 1246 N N . THR B 1 42 ? 7.102 -0.31 16.828 1 86.94 42 THR B N 1
ATOM 1247 C CA . THR B 1 42 ? 7.906 -1.064 15.875 1 86.94 42 THR B CA 1
ATOM 1248 C C . THR B 1 42 ? 8.25 -2.445 16.422 1 86.94 42 THR B C 1
ATOM 1250 O O . THR B 1 42 ? 8.984 -3.207 15.789 1 86.94 42 THR B O 1
ATOM 1253 N N . GLU B 1 43 ? 7.695 -2.738 17.516 1 89 43 GLU B N 1
ATOM 1254 C CA . GLU B 1 43 ? 7.984 -4.039 18.109 1 89 43 GLU B CA 1
ATOM 1255 C C . GLU B 1 43 ? 7.328 -5.168 17.328 1 89 43 GLU B C 1
ATOM 1257 O O . GLU B 1 43 ? 7.938 -6.219 17.109 1 89 43 GLU B O 1
ATOM 1262 N N . ARG B 1 44 ? 6.062 -4.945 16.938 1 93.94 44 ARG B N 1
ATOM 1263 C CA . ARG B 1 44 ? 5.359 -5.902 16.094 1 93.94 44 ARG B CA 1
ATOM 1264 C C . ARG B 1 44 ? 4.836 -5.234 14.828 1 93.94 44 ARG B C 1
ATOM 1266 O O . ARG B 1 44 ? 3.875 -4.461 14.875 1 93.94 44 ARG B O 1
ATOM 1273 N N . VAL B 1 45 ? 5.547 -5.539 13.797 1 95.25 45 VAL B N 1
ATOM 1274 C CA . VAL B 1 45 ? 5.188 -4.984 12.5 1 95.25 45 VAL B CA 1
ATOM 1275 C C . VAL B 1 45 ? 4.84 -6.117 11.531 1 95.25 45 VAL B C 1
ATOM 1277 O O . VAL B 1 45 ? 5.5 -7.156 11.516 1 95.25 45 VAL B O 1
ATOM 1280 N N . ARG B 1 46 ? 3.768 -5.945 10.781 1 97.81 46 ARG B N 1
ATOM 1281 C CA . ARG B 1 46 ? 3.35 -6.91 9.773 1 97.81 46 ARG B CA 1
ATOM 1282 C C . ARG B 1 46 ? 3.129 -6.227 8.422 1 97.81 46 ARG B C 1
ATOM 1284 O O . ARG B 1 46 ? 2.58 -5.125 8.359 1 97.81 46 ARG B O 1
ATOM 1291 N N . TYR B 1 47 ? 3.664 -6.859 7.426 1 97.88 47 TYR B N 1
ATOM 1292 C CA . TYR B 1 47 ? 3.465 -6.379 6.062 1 97.88 47 TYR B CA 1
ATOM 1293 C C . TYR B 1 47 ? 2.549 -7.309 5.281 1 97.88 47 TYR B C 1
ATOM 1295 O O . TYR B 1 47 ? 2.713 -8.531 5.324 1 97.88 47 TYR B O 1
ATOM 1303 N N . LEU B 1 48 ? 1.542 -6.691 4.578 1 98.25 48 LEU B N 1
ATOM 1304 C CA . LEU B 1 48 ? 0.63 -7.43 3.711 1 98.25 48 LEU B CA 1
ATOM 1305 C C . LEU B 1 48 ? 0.611 -6.832 2.309 1 98.25 48 LEU B C 1
ATOM 1307 O O . LEU B 1 48 ? 0.578 -5.609 2.15 1 98.25 48 LEU B O 1
ATOM 1311 N N . HIS B 1 49 ? 0.771 -7.672 1.348 1 97.38 49 HIS B N 1
ATOM 1312 C CA . HIS B 1 49 ? 0.54 -7.301 -0.044 1 97.38 49 HIS B CA 1
ATOM 1313 C C . HIS B 1 49 ? -0.625 -8.086 -0.637 1 97.38 49 HIS B C 1
ATOM 1315 O O . HIS B 1 49 ? -0.651 -9.32 -0.565 1 97.38 49 HIS B O 1
ATOM 1321 N N . ARG B 1 50 ? -1.601 -7.406 -1.193 1 97.5 50 ARG B N 1
ATOM 1322 C CA . ARG B 1 50 ? -2.803 -8.039 -1.732 1 97.5 50 ARG B CA 1
ATOM 1323 C C . ARG B 1 50 ? -2.994 -7.68 -3.203 1 97.5 50 ARG B C 1
ATOM 1325 O O . ARG B 1 50 ? -2.793 -6.527 -3.6 1 97.5 50 ARG B O 1
ATOM 1332 N N . ALA B 1 51 ? -3.305 -8.664 -3.947 1 95.12 51 ALA B N 1
ATOM 1333 C CA . ALA B 1 51 ? -3.707 -8.461 -5.336 1 95.12 51 ALA B CA 1
ATOM 1334 C C . ALA B 1 51 ? -5.191 -8.766 -5.527 1 95.12 51 ALA B C 1
ATOM 1336 O O . ALA B 1 51 ? -5.648 -9.867 -5.227 1 95.12 51 ALA B O 1
ATOM 1337 N N . ILE B 1 52 ? -5.906 -7.781 -6.012 1 95.06 52 ILE B N 1
ATOM 1338 C CA . ILE B 1 52 ? -7.355 -7.863 -6.148 1 95.06 52 ILE B CA 1
ATOM 1339 C C . ILE B 1 52 ? -7.746 -7.695 -7.617 1 95.06 52 ILE B C 1
ATOM 1341 O O . ILE B 1 52 ? -7.254 -6.793 -8.297 1 95.06 52 ILE B O 1
ATOM 1345 N N . TYR B 1 53 ? -8.516 -8.617 -8.07 1 88.75 53 TYR B N 1
ATOM 1346 C CA . TYR B 1 53 ? -9.055 -8.609 -9.422 1 88.75 53 TYR B CA 1
ATOM 1347 C C . TYR B 1 53 ? -10.578 -8.672 -9.406 1 88.75 53 TYR B C 1
ATOM 1349 O O . TYR B 1 53 ? -11.156 -9.57 -8.797 1 88.75 53 TYR B O 1
ATOM 1357 N N . ASN B 1 54 ? -11.133 -7.715 -10.156 1 88 54 ASN B N 1
ATOM 1358 C CA . ASN B 1 54 ? -12.586 -7.641 -10.188 1 88 54 ASN B CA 1
ATOM 1359 C C . ASN B 1 54 ? -13.18 -7.758 -8.781 1 88 54 ASN B C 1
ATOM 1361 O O . ASN B 1 54 ? -14.062 -8.586 -8.539 1 88 54 ASN B O 1
ATOM 1365 N N . ARG B 1 55 ? -12.648 -7.051 -7.871 1 89.56 55 ARG B N 1
ATOM 1366 C CA . ARG B 1 55 ? -13.117 -6.875 -6.5 1 89.56 55 ARG B CA 1
ATOM 1367 C C . ARG B 1 55 ? -12.891 -8.141 -5.676 1 89.56 55 ARG B C 1
ATOM 1369 O O . ARG B 1 55 ? -13.508 -8.32 -4.621 1 89.56 55 ARG B O 1
ATOM 1376 N N . GLN B 1 56 ? -12.188 -9.016 -6.207 1 94.06 56 GLN B N 1
ATOM 1377 C CA . GLN B 1 56 ? -11.852 -10.242 -5.488 1 94.06 56 GLN B CA 1
ATOM 1378 C C . GLN B 1 56 ? -10.344 -10.352 -5.266 1 94.06 56 GLN B C 1
ATOM 1380 O O . GLN B 1 56 ? -9.562 -10.227 -6.211 1 94.06 56 GLN B O 1
ATOM 1385 N N . GLN B 1 57 ? -10.031 -10.531 -3.994 1 96.62 57 GLN B N 1
ATOM 1386 C CA . GLN B 1 57 ? -8.625 -10.789 -3.719 1 96.62 57 GLN B CA 1
ATOM 1387 C C . GLN B 1 57 ? -8.203 -12.156 -4.258 1 96.62 57 GLN B C 1
ATOM 1389 O O . GLN B 1 57 ? -8.742 -13.188 -3.855 1 96.62 57 GLN B O 1
ATOM 1394 N N . ASP B 1 58 ? -7.258 -12.203 -5.109 1 94.19 58 ASP B N 1
ATOM 1395 C CA . ASP B 1 58 ? -6.863 -13.438 -5.785 1 94.19 58 ASP B CA 1
ATOM 1396 C C . ASP B 1 58 ? -5.707 -14.109 -5.051 1 94.19 58 ASP B C 1
ATOM 1398 O O . ASP B 1 58 ? -5.613 -15.344 -5.031 1 94.19 58 ASP B O 1
ATOM 1402 N N . LEU B 1 59 ? -4.773 -13.305 -4.516 1 96.38 59 LEU B N 1
ATOM 1403 C CA . LEU B 1 59 ? -3.613 -13.781 -3.771 1 96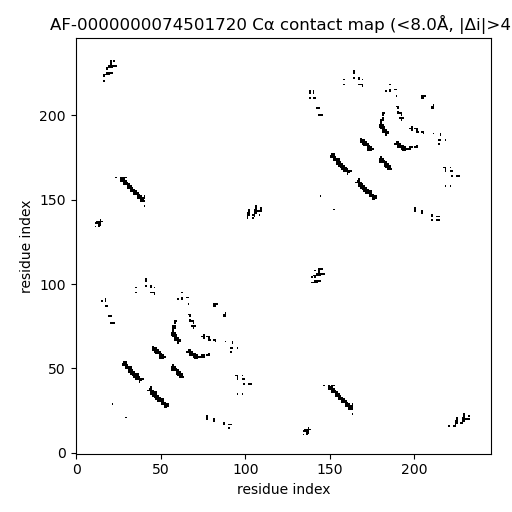.38 59 LEU B CA 1
ATOM 1404 C C . LEU B 1 59 ? -3.09 -12.703 -2.832 1 96.38 59 LEU B C 1
ATOM 1406 O O . LEU B 1 59 ? -3.48 -11.539 -2.939 1 96.38 59 LEU B O 1
ATOM 1410 N N . HIS B 1 60 ? -2.311 -13.148 -1.898 1 98.31 60 HIS B N 1
ATOM 1411 C CA . HIS B 1 60 ? -1.704 -12.18 -0.99 1 98.31 60 HIS B CA 1
ATOM 1412 C C . HIS B 1 60 ? -0.368 -12.688 -0.457 1 98.31 60 HIS B C 1
ATOM 1414 O O . HIS B 1 60 ? -0.056 -13.875 -0.578 1 98.31 60 HIS B O 1
ATOM 1420 N N . PHE B 1 61 ? 0.439 -11.75 -0.064 1 97.94 61 PHE B N 1
ATOM 1421 C CA . PHE B 1 61 ? 1.649 -11.992 0.709 1 97.94 61 PHE B CA 1
ATOM 1422 C C . PHE B 1 61 ? 1.493 -11.492 2.139 1 97.94 61 PHE B C 1
ATOM 1424 O O . PHE B 1 61 ? 0.973 -10.391 2.359 1 97.94 61 PHE B O 1
ATOM 1431 N N . ASP B 1 62 ? 1.903 -12.312 3.068 1 98.56 62 ASP B N 1
ATOM 1432 C CA . ASP B 1 62 ? 1.937 -12 4.496 1 98.56 62 ASP B CA 1
ATOM 1433 C C . ASP B 1 62 ? 3.33 -12.234 5.074 1 98.56 62 ASP B C 1
ATOM 1435 O O . ASP B 1 62 ? 3.881 -13.328 4.961 1 98.56 62 ASP B O 1
ATOM 1439 N N . SER B 1 63 ? 3.855 -11.195 5.633 1 98.19 63 SER B N 1
ATOM 1440 C CA . SER B 1 63 ? 5.219 -11.305 6.137 1 98.19 63 SER B CA 1
ATOM 1441 C C . SER B 1 63 ? 5.34 -12.398 7.188 1 98.19 63 SER B C 1
ATOM 1443 O O . SER B 1 63 ? 6.422 -12.961 7.391 1 98.19 63 SER B O 1
ATOM 1445 N N . ASP B 1 64 ? 4.277 -12.789 7.91 1 97.62 64 ASP B N 1
ATOM 1446 C CA . ASP B 1 64 ? 4.305 -13.867 8.891 1 97.62 64 ASP B CA 1
ATOM 1447 C C . ASP B 1 64 ? 4.387 -15.234 8.211 1 97.62 64 ASP B C 1
ATOM 1449 O O . ASP B 1 64 ? 4.832 -16.203 8.812 1 97.62 64 ASP B O 1
ATOM 1453 N N . VAL B 1 65 ? 3.924 -15.359 6.953 1 97.5 65 VAL B N 1
ATOM 1454 C CA . VAL B 1 65 ? 3.936 -16.609 6.207 1 97.5 65 VAL B CA 1
ATOM 1455 C C . VAL B 1 65 ? 5.211 -16.703 5.375 1 97.5 65 VAL B C 1
ATOM 1457 O O . VAL B 1 65 ? 5.867 -17.75 5.344 1 97.5 65 VAL B O 1
ATOM 1460 N N . GLY B 1 66 ? 5.59 -15.625 4.734 1 97.56 66 GLY B N 1
ATOM 1461 C CA . GLY B 1 66 ? 6.887 -15.539 4.082 1 97.56 66 GLY B CA 1
ATOM 1462 C C . GLY B 1 66 ? 6.848 -15.938 2.621 1 97.56 66 GLY B C 1
ATOM 1463 O O . GLY B 1 66 ? 7.895 -16.094 1.984 1 97.56 66 GLY B O 1
ATOM 1464 N N . HIS B 1 67 ? 5.602 -16.25 2.094 1 97.69 67 HIS B N 1
ATOM 1465 C CA . HIS B 1 67 ? 5.414 -16.5 0.67 1 97.69 67 HIS B CA 1
ATOM 1466 C C . HIS B 1 67 ? 4.004 -16.141 0.223 1 97.69 67 HIS B C 1
ATOM 1468 O O . HIS B 1 67 ? 3.131 -15.875 1.055 1 97.69 67 HIS B O 1
ATOM 1474 N N . TYR B 1 68 ? 3.875 -16.016 -1.145 1 96.94 68 TYR B N 1
ATOM 1475 C CA . TYR B 1 68 ? 2.555 -15.703 -1.675 1 96.94 68 TYR B CA 1
ATOM 1476 C C . TYR B 1 68 ? 1.604 -16.891 -1.513 1 96.94 68 TYR B C 1
ATOM 1478 O O . TYR B 1 68 ? 2 -18.031 -1.704 1 96.94 68 TYR B O 1
ATOM 1486 N N . VAL B 1 69 ? 0.325 -16.562 -1.149 1 98.25 69 VAL B N 1
ATOM 1487 C CA . VAL B 1 69 ? -0.742 -17.547 -0.989 1 98.25 69 VAL B CA 1
ATOM 1488 C C . VAL B 1 69 ? -1.898 -17.203 -1.928 1 98.25 69 VAL B C 1
ATOM 1490 O O . VAL B 1 69 ? -2.365 -16.062 -1.966 1 98.25 69 VAL B O 1
ATOM 1493 N N . ALA B 1 70 ? -2.287 -18.203 -2.703 1 97.31 70 ALA B N 1
ATOM 1494 C CA . ALA B 1 70 ? -3.451 -18.016 -3.564 1 97.31 70 ALA B CA 1
ATOM 1495 C C . ALA B 1 70 ? -4.742 -18.031 -2.752 1 97.31 70 ALA B C 1
ATOM 1497 O O . ALA B 1 70 ? -4.957 -18.938 -1.935 1 97.31 70 ALA B O 1
ATOM 1498 N N . ASP B 1 71 ? -5.566 -17.109 -3.039 1 98.06 71 ASP B N 1
ATOM 1499 C CA . ASP B 1 71 ? -6.84 -17.047 -2.33 1 98.06 71 ASP B CA 1
ATOM 1500 C C . ASP B 1 71 ? -7.973 -17.594 -3.195 1 98.06 71 ASP B C 1
ATOM 1502 O O . ASP B 1 71 ? -9.078 -17.828 -2.703 1 98.06 71 ASP B O 1
ATOM 1506 N N . THR B 1 72 ? -7.77 -17.719 -4.453 1 96 72 THR B N 1
ATOM 1507 C CA . THR B 1 72 ? -8.672 -18.344 -5.422 1 96 72 THR B CA 1
ATOM 1508 C C . THR B 1 72 ? -7.906 -19.297 -6.328 1 96 72 THR B C 1
ATOM 1510 O O . THR B 1 72 ? -6.676 -19.25 -6.395 1 96 72 THR B O 1
ATOM 1513 N N . GLU B 1 73 ? -8.656 -20.109 -6.988 1 94.19 73 GLU B N 1
ATOM 1514 C CA . GLU B 1 73 ? -8.031 -21 -7.949 1 94.19 73 GLU B CA 1
ATOM 1515 C C . GLU B 1 73 ? -7.355 -20.234 -9.078 1 94.19 73 GLU B C 1
ATOM 1517 O O . GLU B 1 73 ? -6.289 -20.625 -9.555 1 94.19 73 GLU B O 1
ATOM 1522 N N . LEU B 1 74 ? -8.008 -19.094 -9.406 1 88.38 74 LEU B N 1
ATOM 1523 C CA . LEU B 1 74 ? -7.5 -18.281 -10.508 1 88.38 74 LEU B CA 1
ATOM 1524 C C . LEU B 1 74 ? -6.188 -17.594 -10.133 1 88.38 74 LEU B C 1
ATOM 1526 O O . LEU B 1 74 ? -5.367 -17.297 -11 1 88.38 74 LEU B O 1
ATOM 1530 N N . GLY B 1 75 ? -6.027 -17.375 -8.836 1 91.56 75 GLY B N 1
ATOM 1531 C CA . GLY B 1 75 ? -4.828 -16.703 -8.367 1 91.56 75 GLY B CA 1
ATOM 1532 C C . GLY B 1 75 ? -3.646 -17.641 -8.195 1 91.56 75 GLY B C 1
ATOM 1533 O O . GLY B 1 75 ? -2.521 -17.188 -7.969 1 91.56 75 GLY B O 1
ATOM 1534 N N . LYS B 1 76 ? -3.799 -18.938 -8.344 1 94 76 LYS B N 1
ATOM 1535 C CA . LYS B 1 76 ? -2.766 -19.938 -8.055 1 94 76 LYS B CA 1
ATOM 1536 C C . LYS B 1 76 ? -1.583 -19.781 -9.008 1 94 76 LYS B C 1
ATOM 1538 O O . LYS B 1 76 ? -0.429 -19.75 -8.57 1 94 76 LYS B O 1
ATOM 1543 N N . PRO B 1 77 ? -1.763 -19.672 -10.328 1 89.56 77 PRO B N 1
ATOM 1544 C CA . PRO B 1 77 ? -0.613 -19.531 -11.227 1 89.56 77 PRO B CA 1
ATOM 1545 C C . PRO B 1 77 ? 0.236 -18.297 -10.906 1 89.56 77 PRO B C 1
ATOM 1547 O O . PRO B 1 77 ? 1.466 -18.359 -10.984 1 89.56 77 PRO B O 1
ATOM 1550 N N . ASP B 1 78 ? -0.494 -17.266 -10.531 1 88.12 78 ASP B N 1
ATOM 1551 C CA . ASP B 1 78 ? 0.241 -16.062 -10.203 1 88.12 78 ASP B CA 1
ATOM 1552 C C . ASP B 1 78 ? 1.032 -16.219 -8.906 1 88.12 78 ASP B C 1
ATOM 1554 O O . ASP B 1 78 ? 2.195 -15.828 -8.828 1 88.12 78 ASP B O 1
ATOM 1558 N N . ALA B 1 79 ? 0.425 -16.75 -7.934 1 94.38 79 ALA B N 1
ATOM 1559 C CA . ALA B 1 79 ? 1.114 -17 -6.672 1 94.38 79 ALA B CA 1
ATOM 1560 C C . ALA B 1 79 ? 2.34 -17.891 -6.879 1 94.38 79 ALA B C 1
ATOM 1562 O O . ALA B 1 79 ? 3.42 -17.594 -6.363 1 94.38 79 ALA B O 1
ATOM 1563 N N . ASP B 1 80 ? 2.178 -18.938 -7.684 1 92.75 80 ASP B N 1
ATOM 1564 C CA . ASP B 1 80 ? 3.283 -19.859 -7.965 1 92.75 80 ASP B CA 1
ATOM 1565 C C . ASP B 1 80 ? 4.414 -19.141 -8.703 1 92.75 80 ASP B C 1
ATOM 1567 O O . ASP B 1 80 ? 5.59 -19.328 -8.383 1 92.75 80 ASP B O 1
ATOM 1571 N N . TYR B 1 81 ? 4.035 -18.359 -9.625 1 87.69 81 TYR B N 1
ATOM 1572 C CA . TYR B 1 81 ? 5.023 -17.625 -10.406 1 87.69 81 TYR B CA 1
ATOM 1573 C C . TYR B 1 81 ? 5.809 -16.656 -9.523 1 87.69 81 TYR B C 1
ATOM 1575 O O . TYR B 1 81 ? 7.039 -16.641 -9.547 1 87.69 81 TYR B O 1
ATOM 1583 N N . TRP B 1 82 ? 5.082 -15.875 -8.727 1 90.81 82 TRP B N 1
ATOM 1584 C CA . TRP B 1 82 ? 5.758 -14.906 -7.871 1 90.81 82 TRP B CA 1
ATOM 1585 C C . TRP B 1 82 ? 6.652 -15.609 -6.852 1 90.81 82 TRP B C 1
ATOM 1587 O O . TRP B 1 82 ? 7.727 -15.102 -6.512 1 90.81 82 TRP B O 1
ATOM 1597 N N . ASN B 1 83 ? 6.281 -16.734 -6.438 1 94.31 83 ASN B N 1
ATOM 1598 C CA . ASN B 1 83 ? 7.078 -17.516 -5.484 1 94.31 83 ASN B CA 1
ATOM 1599 C C . ASN B 1 83 ? 8.297 -18.141 -6.152 1 94.31 83 ASN B C 1
ATOM 1601 O O . ASN B 1 83 ? 9.258 -18.516 -5.473 1 94.31 83 ASN B O 1
ATOM 1605 N N . SER B 1 84 ? 8.164 -18.203 -7.488 1 91.94 84 SER B N 1
ATOM 1606 C CA . SER B 1 84 ? 9.258 -18.828 -8.219 1 91.94 84 SER B CA 1
ATOM 1607 C C . SER B 1 84 ? 10.328 -17.812 -8.594 1 91.94 84 SER B C 1
ATOM 1609 O O . SER B 1 84 ? 11.398 -18.172 -9.086 1 91.94 84 SER B O 1
ATOM 1611 N N . GLN B 1 85 ? 10.047 -16.547 -8.477 1 87.94 85 GLN B N 1
ATOM 1612 C CA . GLN B 1 85 ? 10.984 -15.469 -8.773 1 87.94 85 GLN B CA 1
ATOM 1613 C C . GLN B 1 85 ? 11.758 -15.055 -7.523 1 87.94 85 GLN B C 1
ATOM 1615 O O . GLN B 1 85 ? 11.227 -14.336 -6.672 1 87.94 85 GLN B O 1
ATOM 1620 N N . PRO B 1 86 ? 13.016 -15.352 -7.488 1 91 86 PRO B N 1
ATOM 1621 C CA . PRO B 1 86 ? 13.766 -15.086 -6.262 1 91 86 PRO B CA 1
ATOM 1622 C C . PRO B 1 86 ? 13.828 -13.602 -5.914 1 91 86 PRO B C 1
ATOM 1624 O O . PRO B 1 86 ? 13.773 -13.234 -4.738 1 91 86 PRO B O 1
ATOM 1627 N N . GLU B 1 87 ? 13.961 -12.781 -6.871 1 85.88 87 GLU B N 1
ATOM 1628 C CA . GLU B 1 87 ? 14.07 -11.344 -6.613 1 85.88 87 GLU B CA 1
ATOM 1629 C C . GLU B 1 87 ? 12.773 -10.789 -6.031 1 85.88 87 GLU B C 1
ATOM 1631 O O . GLU B 1 87 ? 12.797 -9.969 -5.117 1 85.88 87 GLU B O 1
ATOM 1636 N N . ILE B 1 88 ? 11.672 -11.258 -6.492 1 86.94 88 ILE B N 1
ATOM 1637 C CA . ILE B 1 88 ? 10.375 -10.805 -5.992 1 86.94 88 ILE B CA 1
ATOM 1638 C C . ILE B 1 88 ? 10.18 -11.289 -4.559 1 86.94 88 ILE B C 1
ATOM 1640 O O . ILE B 1 88 ? 9.766 -10.516 -3.688 1 86.94 88 ILE B O 1
ATOM 1644 N N . LYS B 1 89 ? 10.531 -12.461 -4.379 1 91.62 89 LYS B N 1
ATOM 1645 C CA . LYS B 1 89 ? 10.391 -13.039 -3.047 1 91.62 89 LYS B CA 1
ATOM 1646 C C . LYS B 1 89 ? 11.242 -12.289 -2.027 1 91.62 89 LYS B C 1
ATOM 1648 O O . LYS B 1 89 ? 10.773 -11.969 -0.935 1 91.62 89 LYS B O 1
ATOM 1653 N N . GLU B 1 90 ? 12.43 -12.039 -2.373 1 91.81 90 GLU B N 1
ATOM 1654 C CA . GLU B 1 90 ? 13.336 -11.344 -1.466 1 91.81 90 GLU B CA 1
ATOM 1655 C C . GLU B 1 90 ? 12.836 -9.938 -1.162 1 91.81 90 GLU B C 1
ATOM 1657 O O . GLU B 1 90 ? 12.844 -9.508 -0.007 1 91.81 90 GLU B O 1
ATOM 1662 N N . GLN B 1 91 ? 12.406 -9.266 -2.135 1 91.06 91 GLN B N 1
ATOM 1663 C CA . GLN B 1 91 ? 11.883 -7.918 -1.955 1 91.06 91 GLN B CA 1
ATOM 1664 C C . GLN B 1 91 ? 10.664 -7.914 -1.037 1 91.06 91 GLN B C 1
ATOM 1666 O O . GLN B 1 91 ? 10.539 -7.047 -0.17 1 91.06 91 GLN B O 1
ATOM 1671 N N . ARG B 1 92 ? 9.836 -8.875 -1.268 1 94.12 92 ARG B N 1
ATOM 1672 C CA . ARG B 1 92 ? 8.625 -8.953 -0.457 1 94.12 92 ARG B CA 1
ATOM 1673 C C . ARG B 1 92 ? 8.961 -9.297 0.992 1 94.12 92 ARG B C 1
ATOM 1675 O O . ARG B 1 92 ? 8.383 -8.727 1.919 1 94.12 92 ARG B O 1
ATOM 1682 N N . ARG B 1 93 ? 9.906 -10.133 1.168 1 95.62 93 ARG B N 1
ATOM 1683 C CA . ARG B 1 93 ? 10.312 -10.5 2.52 1 95.62 93 ARG B CA 1
ATOM 1684 C C . ARG B 1 93 ? 10.992 -9.336 3.229 1 95.62 93 ARG B C 1
ATOM 1686 O O . ARG B 1 93 ? 10.906 -9.203 4.449 1 95.62 93 ARG B O 1
ATOM 1693 N N . ALA B 1 94 ? 11.602 -8.438 2.488 1 96.25 94 ALA B N 1
ATOM 1694 C CA . ALA B 1 94 ? 12.305 -7.285 3.049 1 96.25 94 ALA B CA 1
ATOM 1695 C C . ALA B 1 94 ? 11.336 -6.133 3.311 1 96.25 94 ALA B C 1
ATOM 1697 O O . ALA B 1 94 ? 11.672 -5.172 4.004 1 96.25 94 ALA B O 1
ATOM 1698 N N . ALA B 1 95 ? 10.102 -6.258 2.771 1 95.94 95 ALA B N 1
ATOM 1699 C CA . ALA B 1 95 ? 9.164 -5.141 2.828 1 95.94 95 ALA B CA 1
ATOM 1700 C C . ALA B 1 95 ? 8.789 -4.809 4.27 1 95.94 95 ALA B C 1
ATOM 1702 O O . ALA B 1 95 ? 8.562 -3.645 4.609 1 95.94 95 ALA B O 1
ATOM 1703 N N . VAL B 1 96 ? 8.734 -5.789 5.145 1 97.12 96 VAL B N 1
ATOM 1704 C CA . VAL B 1 96 ? 8.391 -5.559 6.543 1 97.12 96 VAL B CA 1
ATOM 1705 C C . VAL B 1 96 ? 9.461 -4.691 7.203 1 97.12 96 VAL B C 1
ATOM 1707 O O . VAL B 1 96 ? 9.148 -3.854 8.055 1 97.12 96 VAL B O 1
ATOM 1710 N N . ASP B 1 97 ? 10.688 -4.832 6.855 1 95.06 97 ASP B N 1
ATOM 1711 C CA . ASP B 1 97 ? 11.766 -3.984 7.363 1 95.06 97 ASP B CA 1
ATOM 1712 C C . ASP B 1 97 ? 11.633 -2.559 6.836 1 95.06 97 ASP B C 1
ATOM 1714 O O . ASP B 1 97 ? 11.938 -1.598 7.547 1 95.06 97 ASP B O 1
ATOM 1718 N N . THR B 1 98 ? 11.203 -2.502 5.656 1 93.25 98 THR B N 1
ATOM 1719 C CA . THR B 1 98 ? 10.953 -1.177 5.098 1 93.25 98 THR B CA 1
ATOM 1720 C C . THR B 1 98 ? 9.852 -0.466 5.871 1 93.25 98 THR B C 1
ATOM 1722 O O . THR B 1 98 ? 9.938 0.736 6.129 1 93.25 98 THR B O 1
ATOM 1725 N N . CYS B 1 99 ? 8.828 -1.198 6.184 1 94.44 99 CYS B N 1
ATOM 1726 C CA . CYS B 1 99 ? 7.777 -0.635 7.02 1 94.44 99 CYS B CA 1
ATOM 1727 C C . CYS B 1 99 ? 8.344 -0.102 8.328 1 94.44 99 CYS B C 1
ATOM 1729 O O . CYS B 1 99 ? 8.031 1.02 8.734 1 94.44 99 CYS B O 1
ATOM 1731 N N . ARG B 1 100 ? 9.164 -0.894 8.961 1 92.38 100 ARG B N 1
ATOM 1732 C CA . ARG B 1 100 ? 9.773 -0.522 10.234 1 92.38 100 ARG B CA 1
ATOM 1733 C C . ARG B 1 100 ? 10.617 0.737 10.086 1 92.38 100 ARG B C 1
ATOM 1735 O O . ARG B 1 100 ? 10.5 1.669 10.883 1 92.38 100 ARG B O 1
ATOM 1742 N N . HIS B 1 101 ? 11.438 0.759 9.125 1 89.19 101 HIS B N 1
ATOM 1743 C CA . HIS B 1 101 ? 12.32 1.898 8.891 1 89.19 101 HIS B CA 1
ATOM 1744 C C . HIS B 1 101 ? 11.516 3.172 8.648 1 89.19 101 HIS B C 1
ATOM 1746 O O . HIS B 1 101 ? 11.836 4.227 9.203 1 89.19 101 HIS B O 1
ATOM 1752 N N . ASN B 1 102 ? 10.484 3.021 7.871 1 86 102 ASN B N 1
ATOM 1753 C CA . ASN B 1 102 ? 9.656 4.18 7.562 1 86 102 ASN B CA 1
ATOM 1754 C C . ASN B 1 102 ? 8.984 4.738 8.82 1 86 102 ASN B C 1
ATOM 1756 O O . ASN B 1 102 ? 8.867 5.957 8.977 1 86 102 ASN B O 1
ATOM 1760 N N . TYR B 1 103 ? 8.586 3.863 9.656 1 86.38 103 TYR B N 1
ATOM 1761 C CA . TYR B 1 103 ? 7.973 4.289 10.914 1 86.38 103 TYR B CA 1
ATOM 1762 C C . TYR B 1 103 ? 8.969 5.062 11.773 1 86.38 103 TYR B C 1
ATOM 1764 O O . TYR B 1 103 ? 8.648 6.129 12.305 1 86.38 103 TYR B O 1
ATOM 1772 N N . ILE B 1 104 ? 10.148 4.539 11.891 1 84.38 104 ILE B N 1
ATOM 1773 C CA . ILE B 1 104 ? 11.188 5.141 12.711 1 84.38 104 ILE B CA 1
ATOM 1774 C C . ILE B 1 104 ? 11.562 6.512 12.156 1 84.38 104 ILE B C 1
ATOM 1776 O O . ILE B 1 104 ? 11.664 7.484 12.914 1 84.38 104 ILE B O 1
ATOM 1780 N N . MET B 1 105 ? 11.688 6.625 10.922 1 80.31 105 MET B N 1
ATOM 1781 C CA . MET B 1 105 ? 12.039 7.895 10.297 1 80.31 105 MET B CA 1
ATOM 1782 C C . MET B 1 105 ? 10.938 8.93 10.484 1 80.31 105 MET B C 1
ATOM 1784 O O . MET B 1 105 ? 11.219 10.109 10.711 1 80.31 105 MET B O 1
ATOM 1788 N N . ALA B 1 106 ? 9.719 8.492 10.477 1 75.62 106 ALA B N 1
ATOM 1789 C CA . ALA B 1 106 ? 8.578 9.383 10.633 1 75.62 106 ALA B CA 1
ATOM 1790 C C . ALA B 1 106 ? 8.453 9.875 12.078 1 75.62 106 ALA B C 1
ATOM 1792 O O . ALA B 1 106 ? 7.996 10.984 12.328 1 75.62 106 ALA B O 1
ATOM 1793 N N . SER B 1 107 ? 8.773 9.055 12.969 1 74.75 107 SER B N 1
ATOM 1794 C CA . SER B 1 107 ? 8.672 9.383 14.383 1 74.75 107 SER B CA 1
ATOM 1795 C C . SER B 1 107 ? 9.703 10.43 14.781 1 74.75 107 SER B C 1
ATOM 1797 O O . SER B 1 107 ? 9.469 11.234 15.695 1 74.75 107 SER B O 1
ATOM 1799 N N . PHE B 1 108 ? 10.859 10.391 14.211 1 68.12 108 PHE B N 1
ATOM 1800 C CA . PHE B 1 108 ? 11.883 11.383 14.508 1 68.12 108 PHE B CA 1
ATOM 1801 C C . PHE B 1 108 ? 11.461 12.766 14.016 1 68.12 108 PHE B C 1
ATOM 1803 O O . PHE B 1 108 ? 11.75 13.773 14.656 1 68.12 108 PHE B O 1
ATOM 1810 N N . THR B 1 109 ? 10.711 12.734 13.055 1 60.38 109 THR B N 1
ATOM 1811 C CA . THR B 1 109 ? 10.297 14.023 12.508 1 60.38 109 THR B CA 1
ATOM 1812 C C . THR B 1 109 ? 9.211 14.648 13.391 1 60.38 109 THR B C 1
ATOM 1814 O O . THR B 1 109 ? 9.141 15.875 13.516 1 60.38 109 THR B O 1
ATOM 1817 N N . VAL B 1 110 ? 8.375 13.867 14.086 1 57.34 110 VAL B N 1
ATOM 1818 C CA . VAL B 1 110 ? 7.328 14.391 14.961 1 57.34 110 VAL B CA 1
ATOM 1819 C C . VAL B 1 110 ? 7.949 14.898 16.266 1 57.34 110 VAL B C 1
ATOM 1821 O O . VAL B 1 110 ? 7.57 15.953 16.766 1 57.34 110 VAL B O 1
ATOM 1824 N N . ASP B 1 111 ? 8.656 13.93 17.016 1 52.91 111 ASP B N 1
ATOM 1825 C CA . ASP B 1 111 ? 9.266 14.344 18.266 1 52.91 111 ASP B CA 1
ATOM 1826 C C . ASP B 1 111 ? 9.977 15.688 18.125 1 52.91 111 ASP B C 1
ATOM 1828 O O . ASP B 1 111 ? 9.961 16.5 19.031 1 52.91 111 ASP B O 1
ATOM 1832 N N . ARG B 1 112 ? 10.547 15.82 17.031 1 44.16 112 ARG B N 1
ATOM 1833 C CA . ARG B 1 112 ? 11.188 17.125 16.891 1 44.16 112 ARG B CA 1
ATOM 1834 C C . ARG B 1 112 ? 10.148 18.25 16.891 1 44.16 112 ARG B C 1
ATOM 1836 O O . ARG B 1 112 ? 10.422 19.359 17.344 1 44.16 112 ARG B O 1
ATOM 1843 N N . ARG B 1 113 ? 8.977 17.844 16.469 1 46.78 113 ARG B N 1
ATOM 1844 C CA . ARG B 1 113 ? 7.969 18.891 16.453 1 46.78 113 ARG B CA 1
ATOM 1845 C C . ARG B 1 113 ? 7.379 19.109 17.844 1 46.78 113 ARG B C 1
ATOM 1847 O O . ARG B 1 113 ? 6.969 20.219 18.188 1 46.78 113 ARG B O 1
ATOM 1854 N N . GLY B 1 114 ? 7.125 18.016 18.594 1 42.12 114 GLY B N 1
ATOM 1855 C CA . GLY B 1 114 ? 6.652 18.203 19.953 1 42.12 114 GLY B CA 1
ATOM 1856 C C . GLY B 1 114 ? 7.555 19.094 20.781 1 42.12 114 GLY B C 1
ATOM 1857 O O . GLY B 1 114 ? 7.078 19.859 21.625 1 42.12 114 GLY B O 1
ATOM 1858 N N . VAL B 1 115 ? 8.781 18.891 20.734 1 40.56 115 VAL B N 1
ATOM 1859 C CA . VAL B 1 115 ? 9.648 19.672 21.609 1 40.56 115 VAL B CA 1
ATOM 1860 C C . VAL B 1 115 ? 9.492 21.156 21.281 1 40.56 115 VAL B C 1
ATOM 1862 O O . VAL B 1 115 ? 9.672 22.016 22.156 1 40.56 115 VAL B O 1
ATOM 1865 N N . SER B 1 116 ? 9.164 21.406 20.078 1 36.41 116 SER B N 1
ATOM 1866 C CA . SER B 1 116 ? 9.172 22.859 19.938 1 36.41 116 SER B CA 1
ATOM 1867 C C . SER B 1 116 ? 7.941 23.484 20.578 1 36.41 116 SER B C 1
ATOM 1869 O O . SER B 1 116 ? 7.871 24.703 20.75 1 36.41 116 SER B O 1
ATOM 1871 N N . ALA B 1 117 ? 6.82 22.812 20.734 1 38.84 117 ALA B N 1
ATOM 1872 C CA . ALA B 1 117 ? 5.707 23.516 21.359 1 38.84 117 ALA B CA 1
ATOM 1873 C C . ALA B 1 117 ? 5.895 23.609 22.875 1 38.84 117 ALA B C 1
ATOM 1875 O O . ALA B 1 117 ? 5.266 24.438 23.547 1 38.84 117 ALA B O 1
ATOM 1876 N N . GLY B 1 118 ? 6.57 22.703 23.5 1 35 118 GLY B N 1
ATOM 1877 C CA . GLY B 1 118 ? 6.668 22.797 24.953 1 35 118 GLY B CA 1
ATOM 1878 C C . GLY B 1 118 ? 7.543 23.938 25.422 1 35 118 GLY B C 1
ATOM 1879 O O . GLY B 1 118 ? 7.672 24.188 26.625 1 35 118 GLY B O 1
ATOM 1880 N N . LEU B 1 119 ? 8.586 24.25 24.797 1 34.38 119 LEU B N 1
ATOM 1881 C CA . LEU B 1 119 ? 9.453 25.203 25.5 1 34.38 119 LEU B CA 1
ATOM 1882 C C . LEU B 1 119 ? 8.914 26.625 25.375 1 34.38 119 LEU B C 1
ATOM 1884 O O . LEU B 1 119 ? 9.242 27.328 24.422 1 34.38 119 LEU B O 1
ATOM 1888 N N . SER B 1 120 ? 7.645 26.766 25.562 1 33.09 120 SER B N 1
ATOM 1889 C CA . SER B 1 120 ? 7.344 28.156 25.891 1 33.09 120 SER B CA 1
ATOM 1890 C C . SER B 1 120 ? 8.156 28.625 27.094 1 33.09 120 SER B C 1
ATOM 1892 O O . SER B 1 120 ? 8.32 27.891 28.062 1 33.09 120 SER B O 1
ATOM 1894 N N . PRO B 1 121 ? 9.109 29.609 27.094 1 35.78 121 PRO B N 1
ATOM 1895 C CA . PRO B 1 121 ? 9.781 30.188 28.266 1 35.78 121 PRO B CA 1
ATOM 1896 C C . PRO B 1 121 ? 8.828 30.5 29.406 1 35.78 121 PRO B C 1
ATOM 1898 O O . PRO B 1 121 ? 7.633 30.719 29.188 1 35.78 121 PRO B O 1
ATOM 1901 N N . PRO B 1 122 ? 8.992 30.031 30.703 1 40.5 122 PRO B N 1
ATOM 1902 C CA . PRO B 1 122 ? 8.219 30.516 31.844 1 40.5 122 PRO B CA 1
ATOM 1903 C C . PRO B 1 122 ? 7.938 32 31.766 1 40.5 122 PRO B C 1
ATOM 1905 O O . PRO B 1 122 ? 8.75 32.781 31.219 1 40.5 122 PRO B O 1
ATOM 1908 N N . ALA B 1 123 ? 6.715 32.438 31.938 1 35.56 123 ALA B N 1
ATOM 1909 C CA . ALA B 1 123 ? 6.496 33.844 32.219 1 35.56 123 ALA B CA 1
ATOM 1910 C C . ALA B 1 123 ? 7.184 34.25 33.531 1 35.56 123 ALA B C 1
ATOM 1912 O O . ALA B 1 123 ? 7.312 33.406 34.438 1 35.56 123 ALA B O 1
#

Organism: Anas platyrhynchos platyrhynchos (NCBI:txid8840)